Protein AF-A0A938HPK0-F1 (afdb_monomer_lite)

Foldseek 3Di:
DVVVVVVQPDFDKWKKKKALLVLLLLQQQAQVRSVVSSVVRNVDRIDMDIDGDHPPVVSVVVVVVVQVVCVVVVHHDDDDPSNVSVVVSVVDDPVPRDSCRNAVDKDKAKFKDAPVCQVVLVVLLCCLLVVPAPWDKMKMWIQDPPPNIIIIMIMTGHHPPPDDDCPVSSLSSLVSNVVSPTGDPQDFDPSLVVVLVPDDPVVLVVVLVVCCVVPVPCPPPNRRHPSRVPPDDDD

Sequence (235 aa):
EFTRLAARREHCFQCAAAEGLFWGSLTGGDAAGCSRNAALFGRWPWSVAVSLEHDARLVEFWEEAVKAEAAECGGSIVDGAPLELAAEALERPWYRWKYDALAGDAHVVNYHCYPREAGALFDAVEEELAGRGNASLGRVVVPLSFGGTFFCETVAFVEPAGFKSLTAPALAAYRAAFELGALIDKPTGAVAKMMFESADPGYRRMLAMLKKQFDPHGILNPGALPVDPVMEEPP

Structure (mmCIF, N/CA/C/O backbone):
data_AF-A0A938HPK0-F1
#
_entry.id   AF-A0A938HPK0-F1
#
loop_
_atom_site.group_PDB
_atom_site.id
_atom_site.type_symbol
_atom_site.label_atom_id
_atom_site.label_alt_id
_atom_site.label_comp_id
_atom_site.label_asym_id
_atom_site.label_entity_id
_atom_site.label_seq_id
_atom_site.pdbx_PDB_ins_code
_atom_site.Cartn_x
_atom_site.Cartn_y
_atom_site.Cartn_z
_atom_site.occupancy
_atom_site.B_iso_or_equiv
_atom_site.auth_seq_id
_atom_site.auth_comp_id
_atom_site.auth_asym_id
_atom_site.auth_atom_id
_atom_site.pdbx_PDB_model_num
ATOM 1 N N . GLU A 1 1 ? 29.034 -11.973 14.568 1.00 39.41 1 GLU A N 1
ATOM 2 C CA . GLU A 1 1 ? 28.864 -13.285 13.897 1.00 39.41 1 GLU A CA 1
ATOM 3 C C . GLU A 1 1 ? 27.459 -13.872 14.027 1.00 39.41 1 GLU A C 1
ATOM 5 O O . GLU A 1 1 ? 26.915 -14.262 13.006 1.00 39.41 1 GLU A O 1
ATOM 10 N N . PHE A 1 2 ? 26.826 -13.866 15.208 1.00 31.05 2 PHE A N 1
ATOM 11 C CA . PHE A 1 2 ? 25.486 -14.448 15.421 1.00 31.05 2 PHE A CA 1
ATOM 12 C C . PHE A 1 2 ? 24.365 -13.820 14.555 1.00 31.05 2 PHE A C 1
ATOM 14 O O . PHE A 1 2 ? 23.578 -14.530 13.937 1.00 31.05 2 PHE A O 1
ATOM 21 N N . THR A 1 3 ? 24.356 -12.495 14.384 1.00 36.88 3 THR A N 1
ATOM 22 C CA . THR A 1 3 ? 23.393 -11.764 13.530 1.00 36.88 3 THR A CA 1
ATOM 23 C C . THR A 1 3 ? 23.605 -11.971 12.028 1.00 36.88 3 THR A C 1
ATOM 25 O O . THR A 1 3 ? 22.689 -11.760 11.243 1.00 36.88 3 THR A O 1
ATOM 28 N N . ARG A 1 4 ? 24.795 -12.422 11.606 1.00 32.78 4 ARG A N 1
ATOM 29 C CA . ARG A 1 4 ? 25.107 -12.674 10.187 1.00 32.78 4 ARG A CA 1
ATOM 30 C C . ARG A 1 4 ? 24.624 -14.055 9.717 1.00 32.78 4 ARG A C 1
ATOM 32 O O . ARG A 1 4 ? 24.525 -14.278 8.516 1.00 32.78 4 ARG A O 1
ATOM 39 N N . LEU A 1 5 ? 24.329 -14.965 10.654 1.00 33.03 5 LEU A N 1
ATOM 40 C CA . LEU A 1 5 ? 23.850 -16.326 10.385 1.00 33.03 5 LEU A CA 1
ATOM 41 C C . LEU A 1 5 ? 22.320 -16.453 10.440 1.00 33.03 5 LEU A C 1
ATOM 43 O O . LEU A 1 5 ? 21.774 -17.277 9.714 1.00 33.03 5 LEU A O 1
ATOM 47 N N . ALA A 1 6 ? 21.630 -15.635 11.242 1.00 35.22 6 ALA A N 1
ATOM 48 C CA . ALA A 1 6 ? 20.168 -15.679 11.343 1.00 35.22 6 ALA A CA 1
ATOM 49 C C . ALA A 1 6 ? 19.459 -15.081 10.109 1.00 35.22 6 ALA A C 1
ATOM 51 O O . ALA A 1 6 ? 18.466 -15.629 9.657 1.00 35.22 6 ALA A O 1
ATOM 52 N N . ALA A 1 7 ? 20.017 -14.030 9.497 1.00 40.50 7 ALA A N 1
ATOM 53 C CA . ALA A 1 7 ? 19.373 -13.325 8.380 1.00 40.50 7 ALA A CA 1
ATOM 54 C C . ALA A 1 7 ? 19.537 -13.996 6.997 1.00 40.50 7 ALA A C 1
ATOM 56 O O . ALA A 1 7 ? 18.905 -13.581 6.039 1.00 40.50 7 ALA A O 1
ATOM 57 N N . ARG A 1 8 ? 20.397 -15.019 6.853 1.00 40.03 8 ARG A N 1
ATOM 58 C CA . ARG A 1 8 ? 20.724 -15.650 5.550 1.00 40.03 8 ARG A CA 1
ATOM 59 C C . ARG A 1 8 ? 19.912 -16.909 5.219 1.00 40.03 8 ARG A C 1
ATOM 61 O O . ARG A 1 8 ? 20.245 -17.607 4.266 1.00 40.03 8 ARG A O 1
ATOM 68 N N . ARG A 1 9 ? 18.903 -17.247 6.025 1.00 42.53 9 ARG A N 1
ATOM 69 C CA . ARG A 1 9 ? 18.021 -18.411 5.799 1.00 42.53 9 ARG A CA 1
ATOM 70 C C . ARG A 1 9 ? 16.544 -18.048 5.687 1.00 42.53 9 ARG A C 1
ATOM 72 O O . ARG A 1 9 ? 15.726 -18.937 5.479 1.00 42.53 9 ARG A O 1
ATOM 79 N N . GLU A 1 10 ? 16.212 -16.774 5.828 1.00 47.28 10 GLU A N 1
ATOM 80 C CA . GLU A 1 10 ? 14.863 -16.280 5.600 1.00 47.28 10 GLU A CA 1
ATOM 81 C C . GLU A 1 10 ? 14.822 -15.760 4.166 1.00 47.28 10 GLU A C 1
ATOM 83 O O . GLU A 1 10 ? 15.626 -14.919 3.772 1.00 47.28 10 GLU A O 1
ATOM 88 N N . HIS A 1 11 ? 13.952 -16.351 3.353 1.00 53.28 11 HIS A N 1
ATOM 89 C CA . HIS A 1 11 ? 13.708 -15.915 1.987 1.00 53.28 11 HIS A CA 1
ATOM 90 C C . HIS A 1 11 ? 13.181 -14.474 2.017 1.00 53.28 11 HIS A C 1
ATOM 92 O O . HIS A 1 11 ? 12.011 -14.257 2.322 1.00 53.28 11 HIS A O 1
ATOM 98 N N . CYS A 1 12 ? 14.028 -13.494 1.710 1.00 56.41 12 CYS A N 1
ATOM 99 C CA . CYS A 1 12 ? 13.597 -12.119 1.490 1.00 56.41 12 CYS A CA 1
ATOM 100 C C . CYS A 1 12 ? 13.408 -11.916 -0.012 1.00 56.41 12 CYS A C 1
ATOM 102 O O . CYS A 1 12 ? 14.340 -11.559 -0.725 1.00 56.41 12 CYS A O 1
ATOM 104 N N . PHE A 1 13 ? 12.198 -12.175 -0.503 1.00 67.06 13 PHE A N 1
ATOM 105 C CA . PHE A 1 13 ? 11.730 -11.485 -1.696 1.00 67.06 13 PHE A CA 1
ATOM 106 C C . PHE A 1 13 ? 10.921 -10.280 -1.230 1.00 67.06 13 PHE A C 1
ATOM 108 O O . PHE A 1 13 ? 10.044 -10.401 -0.374 1.00 67.06 13 PHE A O 1
ATOM 115 N N . GLN A 1 14 ? 11.238 -9.111 -1.770 1.00 77.44 14 GLN A N 1
ATOM 116 C CA . GLN A 1 14 ? 10.374 -7.945 -1.642 1.00 77.44 14 GLN A CA 1
ATOM 117 C C . GLN A 1 14 ? 9.694 -7.758 -2.982 1.00 77.44 14 GLN A C 1
ATOM 119 O O . GLN A 1 14 ? 10.357 -7.749 -4.016 1.00 77.44 14 GLN A O 1
ATOM 124 N N . CYS A 1 15 ? 8.375 -7.653 -2.968 1.0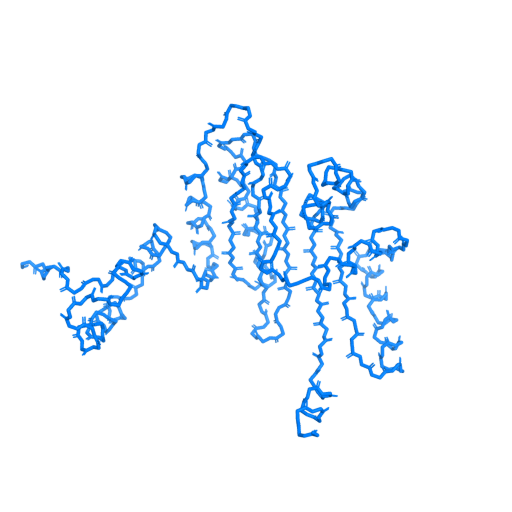0 86.56 15 CYS A N 1
ATOM 125 C CA . CYS A 1 15 ? 7.595 -7.435 -4.169 1.00 86.56 15 CYS A CA 1
ATOM 126 C C . CYS A 1 15 ? 6.639 -6.277 -3.919 1.00 86.56 15 CYS A C 1
ATOM 128 O O . CYS A 1 15 ? 6.037 -6.189 -2.849 1.00 86.56 15 CYS A O 1
ATOM 130 N N . ALA A 1 16 ? 6.511 -5.394 -4.898 1.00 91.19 16 ALA A N 1
ATOM 131 C CA . ALA A 1 16 ? 5.479 -4.374 -4.922 1.00 91.19 16 ALA A CA 1
ATOM 132 C C . ALA A 1 16 ? 4.966 -4.247 -6.352 1.00 91.19 16 ALA A C 1
ATOM 134 O O . ALA A 1 16 ? 5.756 -4.097 -7.285 1.00 91.19 16 ALA A O 1
ATOM 135 N N . ALA A 1 17 ? 3.650 -4.291 -6.523 1.00 93.94 17 ALA A N 1
ATOM 136 C CA . ALA A 1 17 ? 3.008 -3.914 -7.769 1.00 93.94 17 ALA A CA 1
ATOM 137 C C . ALA A 1 17 ? 2.367 -2.545 -7.575 1.00 93.94 17 ALA A C 1
ATOM 139 O O . ALA A 1 17 ? 1.642 -2.342 -6.605 1.00 93.94 17 ALA A O 1
ATOM 140 N N . ALA A 1 18 ? 2.641 -1.600 -8.466 1.00 95.38 18 ALA A N 1
ATOM 141 C CA . ALA A 1 18 ? 2.081 -0.259 -8.365 1.00 95.38 18 ALA A CA 1
ATOM 142 C C . ALA A 1 18 ? 1.787 0.347 -9.735 1.00 95.38 18 ALA A C 1
ATOM 144 O O . ALA A 1 18 ? 2.342 -0.067 -10.759 1.00 95.38 18 ALA A O 1
ATOM 145 N N . GLU A 1 19 ? 0.925 1.353 -9.727 1.00 95.50 19 GLU A N 1
ATOM 146 C CA . GLU A 1 19 ? 0.594 2.150 -10.902 1.00 95.50 19 GLU A CA 1
ATOM 147 C C . GLU A 1 19 ? 1.643 3.232 -11.166 1.00 95.50 19 GLU A C 1
ATOM 149 O O . GLU A 1 19 ? 2.412 3.632 -10.284 1.00 95.50 19 GLU A O 1
ATOM 154 N N . GLY A 1 20 ? 1.639 3.765 -12.390 1.00 94.38 20 GLY A N 1
ATOM 155 C CA . GLY A 1 20 ? 2.626 4.749 -12.823 1.00 94.38 20 GLY A CA 1
ATOM 156 C C . GLY A 1 20 ? 2.714 5.977 -11.919 1.00 94.38 20 GLY A C 1
ATOM 157 O O . GLY A 1 20 ? 3.817 6.400 -11.578 1.00 94.38 20 GLY A O 1
ATOM 158 N N . LEU A 1 21 ? 1.580 6.519 -11.464 1.00 91.88 21 LEU A N 1
ATOM 159 C CA . LEU A 1 21 ? 1.582 7.702 -10.600 1.00 91.88 21 LEU A CA 1
ATOM 160 C C . LEU A 1 21 ? 2.224 7.430 -9.234 1.00 91.88 21 LEU A C 1
ATOM 162 O O . LEU A 1 21 ? 2.991 8.258 -8.739 1.00 91.88 21 LEU A O 1
ATOM 166 N N . PHE A 1 22 ? 1.977 6.248 -8.666 1.00 93.12 22 PHE A N 1
ATOM 167 C CA . PHE A 1 22 ? 2.605 5.832 -7.418 1.00 93.12 22 PHE A CA 1
ATOM 168 C C . PHE A 1 22 ? 4.124 5.699 -7.598 1.00 93.12 22 PHE A C 1
ATOM 170 O O . PHE A 1 22 ? 4.883 6.340 -6.869 1.00 93.12 22 PHE A O 1
ATOM 177 N N . TRP A 1 23 ? 4.583 4.988 -8.636 1.00 93.19 23 TRP A N 1
ATOM 178 C CA . TRP A 1 23 ? 6.014 4.889 -8.951 1.00 93.19 23 TRP A CA 1
ATOM 179 C C . TRP A 1 23 ? 6.666 6.250 -9.211 1.00 93.19 23 TRP A C 1
ATOM 181 O O . TRP A 1 23 ? 7.783 6.508 -8.756 1.00 93.19 23 TRP A O 1
ATOM 191 N N . GLY A 1 24 ? 5.968 7.152 -9.904 1.00 92.00 24 GLY A N 1
ATOM 192 C CA . GLY A 1 24 ? 6.421 8.521 -10.127 1.00 92.00 24 GLY A CA 1
ATOM 193 C C . GLY A 1 24 ? 6.637 9.278 -8.818 1.00 92.00 24 GLY A C 1
ATOM 194 O O . GLY A 1 24 ? 7.677 9.916 -8.643 1.00 92.00 24 GLY A O 1
ATOM 195 N N . SER A 1 25 ? 5.710 9.153 -7.866 1.00 89.19 25 SER A N 1
ATOM 196 C CA . SER A 1 25 ? 5.839 9.778 -6.543 1.00 89.19 25 SER A CA 1
ATOM 197 C C . SER A 1 25 ? 7.050 9.264 -5.752 1.00 89.19 25 SER A C 1
ATOM 199 O O . SER A 1 25 ? 7.734 10.047 -5.096 1.00 89.19 25 SER A O 1
ATOM 201 N N . LEU A 1 26 ? 7.384 7.976 -5.886 1.00 89.12 26 LEU A N 1
ATOM 202 C CA . LEU A 1 26 ? 8.522 7.366 -5.193 1.00 89.12 26 LEU A CA 1
ATOM 203 C C . LEU A 1 26 ? 9.880 7.718 -5.809 1.00 89.12 26 LEU A C 1
ATOM 205 O O . LEU A 1 26 ? 10.877 7.872 -5.102 1.00 89.12 26 LEU A O 1
ATOM 209 N N . THR A 1 27 ? 9.927 7.830 -7.134 1.00 91.00 27 THR A N 1
ATOM 210 C CA . THR A 1 27 ? 11.185 7.916 -7.896 1.00 91.00 27 THR A CA 1
ATOM 211 C C . THR A 1 27 ? 11.528 9.341 -8.338 1.00 91.00 27 THR A C 1
ATOM 213 O O . THR A 1 27 ? 12.656 9.604 -8.750 1.00 91.00 27 THR A O 1
ATOM 216 N N . GLY A 1 28 ? 10.567 10.267 -8.291 1.00 88.75 28 GLY A N 1
ATOM 217 C CA . GLY A 1 28 ? 10.670 11.577 -8.931 1.00 88.75 28 GLY A CA 1
ATOM 218 C C . GLY A 1 28 ? 11.471 12.639 -8.179 1.00 88.75 28 GLY A C 1
ATOM 219 O O . GLY A 1 28 ? 12.075 13.496 -8.820 1.00 88.75 28 GLY A O 1
ATOM 220 N N . GLY A 1 29 ? 11.498 12.591 -6.844 1.00 84.75 29 GLY A N 1
ATOM 221 C CA . GLY A 1 29 ? 12.221 13.536 -5.975 1.00 84.75 29 GLY A CA 1
ATOM 222 C C . GLY A 1 29 ? 11.630 14.955 -5.889 1.00 84.75 29 GLY A C 1
ATOM 223 O O . GLY A 1 29 ? 11.613 15.532 -4.805 1.00 84.75 29 GLY A O 1
ATOM 224 N N . ASP A 1 30 ? 11.129 15.500 -6.999 1.00 85.56 30 ASP A N 1
ATOM 225 C CA . ASP A 1 30 ? 10.399 16.770 -7.108 1.00 85.56 30 ASP A CA 1
ATOM 226 C C . ASP A 1 30 ? 9.187 16.634 -8.051 1.00 85.56 30 ASP A C 1
ATOM 228 O O . ASP A 1 30 ? 9.039 15.620 -8.732 1.00 85.56 30 ASP A O 1
ATOM 232 N N . ALA A 1 31 ? 8.327 17.654 -8.137 1.00 84.00 31 ALA A N 1
ATOM 233 C CA . ALA A 1 31 ? 7.093 17.606 -8.934 1.00 84.00 31 ALA A CA 1
ATOM 234 C C . ALA A 1 31 ? 7.321 17.283 -10.423 1.00 84.00 31 ALA A C 1
ATOM 236 O O . ALA A 1 31 ? 6.553 16.534 -11.042 1.00 84.00 31 ALA A O 1
ATOM 237 N N . ALA A 1 32 ? 8.391 17.826 -11.012 1.00 88.62 32 ALA A N 1
ATOM 238 C CA . ALA A 1 32 ? 8.712 17.622 -12.419 1.00 88.62 32 ALA A CA 1
ATOM 239 C C . ALA A 1 32 ? 9.250 16.205 -12.667 1.00 88.62 32 ALA A C 1
ATOM 241 O O . ALA A 1 32 ? 8.862 15.548 -13.637 1.00 88.62 32 ALA A O 1
ATOM 242 N N . GLY A 1 33 ? 10.120 15.714 -11.784 1.00 90.88 33 GLY A N 1
ATOM 243 C CA . GLY A 1 33 ? 10.615 14.346 -11.801 1.00 90.88 33 GLY A CA 1
ATOM 244 C C . GLY A 1 33 ? 9.512 13.332 -11.548 1.00 90.88 33 GLY A C 1
ATOM 245 O O . GLY A 1 33 ? 9.436 12.331 -12.256 1.00 90.88 33 GLY A O 1
ATOM 246 N N . CYS A 1 34 ? 8.606 13.633 -10.626 1.00 89.44 34 CYS A N 1
ATOM 247 C CA . CYS A 1 34 ? 7.438 12.825 -10.327 1.00 89.44 34 CYS A CA 1
ATOM 248 C C . CYS A 1 34 ? 6.536 12.661 -11.549 1.00 89.44 34 CYS A C 1
ATOM 250 O O . CYS A 1 34 ? 6.221 11.536 -11.925 1.00 89.44 34 CYS A O 1
ATOM 252 N N . SER A 1 35 ? 6.201 13.762 -12.227 1.00 89.81 35 SER A N 1
ATOM 253 C CA . SER A 1 35 ? 5.382 13.742 -13.447 1.00 89.81 35 SER A CA 1
ATOM 254 C C . SER A 1 35 ? 6.068 12.991 -14.593 1.00 89.81 35 SER A C 1
ATOM 256 O O . SER A 1 35 ? 5.451 12.171 -15.276 1.00 89.81 35 SER A O 1
ATOM 258 N N . ARG A 1 36 ? 7.371 13.231 -14.795 1.00 94.50 36 ARG A N 1
ATOM 259 C CA . ARG A 1 36 ? 8.169 12.552 -15.826 1.00 94.50 36 ARG A CA 1
ATOM 260 C C . ARG A 1 36 ? 8.229 11.045 -15.586 1.00 94.50 36 ARG A C 1
ATOM 262 O O . ARG A 1 36 ? 8.025 10.272 -16.519 1.00 94.50 36 ARG A O 1
ATOM 269 N N . ASN A 1 37 ? 8.505 10.632 -14.353 1.00 94.31 37 ASN A N 1
ATOM 270 C CA . ASN A 1 37 ? 8.610 9.221 -14.012 1.00 94.31 37 ASN A CA 1
ATOM 271 C C . ASN A 1 37 ? 7.223 8.561 -14.009 1.00 94.31 37 ASN A C 1
ATOM 273 O O . ASN A 1 37 ? 7.093 7.449 -14.506 1.00 94.31 37 ASN A O 1
ATOM 277 N N . ALA A 1 38 ? 6.168 9.262 -13.583 1.00 93.12 38 ALA A N 1
ATOM 278 C CA . ALA A 1 38 ? 4.797 8.771 -13.700 1.00 93.12 38 ALA A CA 1
ATOM 279 C C . ALA A 1 38 ? 4.416 8.465 -15.154 1.00 93.12 38 ALA A C 1
ATOM 281 O O . ALA A 1 38 ? 3.839 7.417 -15.424 1.00 93.12 38 ALA A O 1
ATOM 282 N N . ALA A 1 39 ? 4.803 9.320 -16.106 1.00 94.44 39 ALA A N 1
ATOM 283 C CA . ALA A 1 39 ? 4.605 9.062 -17.533 1.00 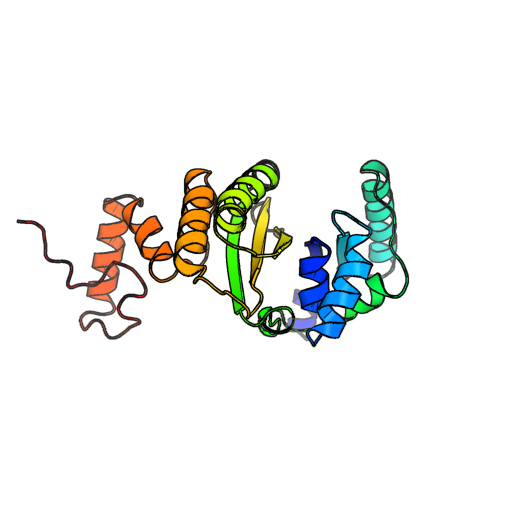94.44 39 ALA A CA 1
ATOM 284 C C . ALA A 1 39 ? 5.469 7.901 -18.064 1.00 94.44 39 ALA A C 1
ATOM 286 O O . ALA A 1 39 ? 5.061 7.191 -18.984 1.00 94.44 39 ALA A O 1
ATOM 287 N N . LEU A 1 40 ? 6.664 7.698 -17.499 1.00 95.50 40 LEU A N 1
ATOM 288 C CA . LEU A 1 40 ? 7.537 6.578 -17.848 1.00 95.50 40 LEU A CA 1
ATOM 289 C C . LEU A 1 40 ? 6.927 5.237 -17.415 1.00 95.50 40 LEU A C 1
ATOM 291 O O . LEU A 1 40 ? 6.826 4.332 -18.241 1.00 95.50 40 LEU A O 1
ATOM 295 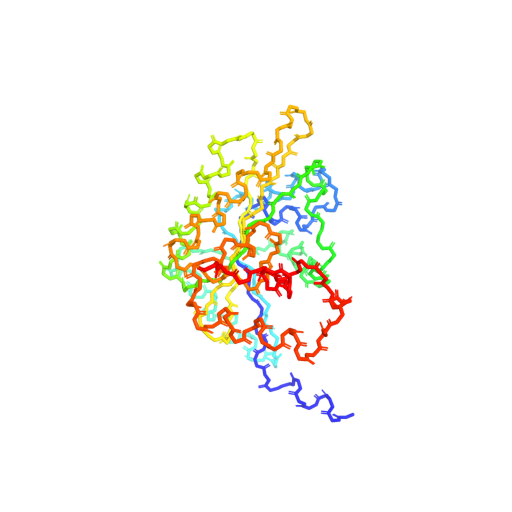N N . PHE A 1 41 ? 6.499 5.126 -16.155 1.00 94.81 41 PHE A N 1
ATOM 296 C CA . PHE A 1 41 ? 5.860 3.921 -15.617 1.00 94.81 41 PHE A CA 1
ATOM 297 C C . PHE A 1 41 ? 4.414 3.747 -16.111 1.00 94.81 41 PHE A C 1
ATOM 299 O O . PHE A 1 41 ? 3.957 2.625 -16.281 1.00 94.81 41 PHE A O 1
ATOM 306 N N . GLY A 1 42 ? 3.711 4.836 -16.436 1.00 92.50 42 GLY A N 1
ATOM 307 C CA . GLY A 1 42 ? 2.334 4.824 -16.947 1.00 92.50 42 GLY A CA 1
ATOM 308 C C . GLY A 1 42 ? 2.163 4.227 -18.348 1.00 92.50 42 GLY A C 1
ATOM 309 O O . GLY A 1 42 ? 1.050 4.177 -18.864 1.00 92.50 42 GLY A O 1
ATOM 310 N N . ARG A 1 43 ? 3.248 3.755 -18.977 1.00 93.19 43 ARG A N 1
ATOM 311 C CA . ARG A 1 43 ? 3.188 2.907 -20.181 1.00 93.19 43 ARG A CA 1
ATOM 312 C C . ARG A 1 43 ? 2.583 1.535 -19.891 1.00 93.19 43 ARG A C 1
ATOM 314 O O . ARG A 1 43 ? 2.104 0.883 -20.816 1.00 93.19 43 ARG A O 1
ATOM 321 N N . TRP A 1 44 ? 2.611 1.118 -18.628 1.00 92.62 44 TRP A N 1
ATOM 322 C CA . TRP A 1 44 ? 1.998 -0.106 -18.140 1.00 92.62 44 TRP A CA 1
ATOM 323 C C . TRP A 1 44 ? 0.891 0.251 -17.143 1.00 92.62 44 TRP A C 1
ATOM 325 O O . TRP A 1 44 ? 1.094 1.148 -16.323 1.00 92.62 44 TRP A O 1
ATOM 335 N N . PRO A 1 45 ? -0.264 -0.441 -17.171 1.00 91.31 45 PRO A N 1
ATOM 336 C CA . PRO A 1 45 ? -1.306 -0.235 -16.165 1.00 91.31 45 PRO A CA 1
ATOM 337 C C . PRO A 1 45 ? -0.775 -0.484 -14.750 1.00 91.31 45 PRO A C 1
ATOM 339 O O . PRO A 1 45 ? -1.031 0.293 -13.839 1.00 91.31 45 PRO A O 1
ATOM 342 N N . TRP A 1 46 ? 0.020 -1.545 -14.605 1.00 95.12 46 TRP A N 1
ATOM 343 C CA . TRP A 1 46 ? 0.700 -1.926 -13.376 1.00 95.12 46 TRP A CA 1
ATOM 344 C C . TRP A 1 46 ? 2.123 -2.368 -13.702 1.00 95.12 46 TRP A C 1
ATOM 346 O O . TRP A 1 46 ? 2.360 -3.053 -14.700 1.00 95.12 46 TRP A O 1
ATOM 356 N N . SER A 1 47 ? 3.070 -2.001 -12.846 1.00 95.25 47 SER A N 1
ATOM 357 C CA . SER A 1 47 ? 4.442 -2.509 -12.881 1.00 95.25 47 SER A CA 1
ATOM 358 C C . SER A 1 47 ? 4.777 -3.184 -11.561 1.00 95.25 47 SER A C 1
ATOM 360 O O . SER A 1 47 ? 4.476 -2.639 -10.498 1.00 95.25 47 SER A O 1
ATOM 362 N N . VAL A 1 48 ? 5.407 -4.356 -11.647 1.00 93.94 48 VAL A N 1
ATOM 363 C CA . VAL A 1 48 ? 5.836 -5.154 -10.497 1.00 93.94 48 VAL A CA 1
ATOM 364 C C . VAL A 1 48 ? 7.348 -5.052 -10.363 1.00 93.94 48 VAL A C 1
ATOM 366 O O . VAL A 1 48 ? 8.075 -5.395 -11.292 1.00 93.94 48 VAL A O 1
ATOM 369 N N . ALA A 1 49 ? 7.813 -4.590 -9.209 1.00 92.12 49 ALA A N 1
ATOM 370 C CA . ALA A 1 49 ? 9.215 -4.649 -8.831 1.00 92.12 49 ALA A CA 1
ATOM 371 C C . ALA A 1 49 ? 9.416 -5.833 -7.884 1.00 92.12 49 ALA A C 1
ATOM 373 O O . ALA A 1 49 ? 8.711 -5.940 -6.880 1.00 92.12 49 ALA A O 1
ATOM 374 N N . VAL A 1 50 ? 10.372 -6.708 -8.203 1.00 89.38 50 VAL A N 1
ATOM 375 C CA . VAL A 1 50 ? 10.733 -7.870 -7.383 1.00 89.38 50 VAL A CA 1
ATOM 376 C C . VAL A 1 50 ? 12.223 -7.801 -7.062 1.00 89.38 50 VAL A C 1
ATOM 378 O O . VAL A 1 50 ? 13.051 -7.812 -7.968 1.00 89.38 50 VAL A O 1
ATOM 381 N N . SER A 1 51 ? 12.561 -7.742 -5.775 1.00 86.94 51 SER A N 1
ATOM 382 C CA . SER A 1 51 ? 13.925 -7.952 -5.281 1.00 86.94 51 SER A CA 1
ATOM 383 C C . SER A 1 51 ? 14.103 -9.425 -4.925 1.00 86.94 51 SER A C 1
ATOM 385 O O . SER A 1 51 ? 13.297 -9.977 -4.172 1.00 86.94 51 SER A O 1
ATOM 387 N N . LEU A 1 52 ? 15.150 -10.055 -5.460 1.00 86.88 52 LEU A N 1
ATOM 388 C CA . LEU A 1 52 ? 15.518 -11.443 -5.185 1.00 86.88 52 LEU A CA 1
ATOM 389 C C . LEU A 1 52 ? 16.860 -11.473 -4.450 1.00 86.88 52 LEU A C 1
ATOM 391 O O . LEU A 1 52 ? 17.914 -11.252 -5.044 1.00 86.88 52 LEU A O 1
ATOM 395 N N . GLU A 1 53 ? 16.831 -11.773 -3.152 1.00 83.88 53 GLU A N 1
ATOM 396 C CA . GLU A 1 53 ? 18.028 -11.765 -2.309 1.00 83.88 53 GLU A CA 1
ATOM 397 C C . GLU A 1 53 ? 18.386 -13.184 -1.858 1.00 83.88 53 GLU A C 1
ATOM 399 O O . GLU A 1 53 ? 17.805 -13.732 -0.918 1.00 83.88 53 GLU A O 1
ATOM 404 N N . HIS A 1 54 ? 19.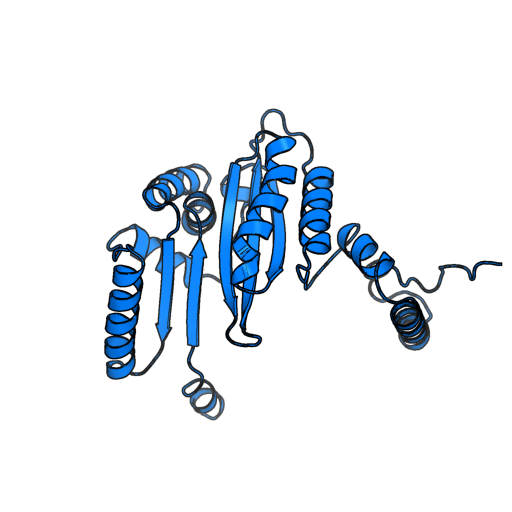355 -13.809 -2.533 1.00 85.06 54 HIS A N 1
ATOM 405 C CA . HIS A 1 54 ? 19.860 -15.125 -2.142 1.00 85.06 54 HIS A CA 1
ATOM 406 C C . HIS A 1 54 ? 21.255 -15.429 -2.728 1.00 85.06 54 HIS A C 1
ATOM 408 O O . HIS A 1 54 ? 21.908 -14.578 -3.327 1.00 85.06 54 HIS A O 1
ATOM 414 N N . ASP A 1 55 ? 21.731 -16.663 -2.536 1.00 87.75 55 ASP A N 1
ATOM 415 C CA . ASP A 1 55 ? 22.799 -17.266 -3.348 1.00 87.75 55 ASP A CA 1
ATOM 416 C C . ASP A 1 55 ? 22.521 -17.114 -4.852 1.00 87.75 55 ASP A C 1
ATOM 418 O O . ASP A 1 55 ? 21.389 -17.318 -5.292 1.00 87.75 55 ASP A O 1
ATOM 422 N N . ALA A 1 56 ? 23.566 -16.815 -5.631 1.00 88.25 56 ALA A N 1
ATOM 423 C CA . ALA A 1 56 ? 23.461 -16.481 -7.052 1.00 88.25 56 ALA A CA 1
ATOM 424 C C . ALA A 1 56 ? 22.697 -17.531 -7.873 1.00 88.25 56 ALA A C 1
ATOM 426 O O . ALA A 1 56 ? 21.862 -17.166 -8.691 1.00 88.25 56 ALA A O 1
ATOM 427 N N . ARG A 1 57 ? 22.895 -18.830 -7.605 1.00 89.31 57 ARG A N 1
ATOM 428 C CA . ARG A 1 57 ? 22.200 -19.892 -8.357 1.00 89.31 57 ARG A CA 1
ATOM 429 C C . ARG A 1 57 ? 20.702 -19.919 -8.076 1.00 89.31 57 ARG A C 1
ATOM 431 O O . ARG A 1 57 ? 19.916 -20.294 -8.938 1.00 89.31 57 ARG A O 1
ATOM 438 N N . LEU A 1 58 ? 20.312 -19.575 -6.850 1.00 87.06 58 LEU A N 1
ATOM 439 C CA . LEU A 1 58 ? 18.906 -19.492 -6.474 1.00 87.06 58 LEU A CA 1
ATOM 440 C C . LEU A 1 58 ? 18.272 -18.218 -7.019 1.00 87.06 58 LEU A C 1
ATOM 442 O O . LEU A 1 58 ? 17.133 -18.279 -7.462 1.00 87.06 58 LEU A O 1
ATOM 446 N N . VAL A 1 59 ? 19.003 -17.102 -7.039 1.00 88.62 59 VAL A N 1
ATOM 447 C CA . VAL A 1 59 ? 18.544 -15.873 -7.701 1.00 88.62 59 VAL A CA 1
ATOM 448 C C . VAL A 1 59 ? 18.285 -16.134 -9.184 1.00 88.62 59 VAL A C 1
ATOM 450 O O . VAL A 1 59 ? 17.177 -15.875 -9.633 1.00 88.62 59 VAL A O 1
ATOM 453 N N . GLU A 1 60 ? 19.237 -16.734 -9.905 1.00 90.56 60 GLU A N 1
ATOM 454 C CA . GLU A 1 60 ? 19.072 -17.107 -11.321 1.00 90.56 60 GLU A CA 1
ATOM 455 C C . GLU A 1 60 ? 17.845 -18.008 -11.536 1.00 90.56 60 GLU A C 1
ATOM 457 O O . GLU A 1 60 ? 17.034 -17.768 -12.425 1.00 90.56 60 GLU A O 1
ATOM 462 N N . PHE A 1 61 ? 17.669 -19.029 -10.690 1.00 91.69 61 PHE A N 1
ATOM 463 C CA . PHE A 1 61 ? 16.509 -19.919 -10.764 1.00 91.69 61 PHE A CA 1
ATOM 464 C C . PHE A 1 61 ? 15.179 -19.175 -10.557 1.00 91.69 61 PHE A C 1
ATOM 466 O O . PHE A 1 61 ? 14.231 -19.383 -11.315 1.00 91.69 61 PHE A O 1
ATOM 473 N N . TRP A 1 62 ? 15.096 -18.315 -9.538 1.00 90.25 62 TRP A N 1
ATOM 474 C CA . TRP A 1 62 ? 13.880 -17.555 -9.242 1.00 90.25 62 TRP A CA 1
ATOM 475 C C . TRP A 1 62 ? 13.591 -16.487 -10.288 1.00 90.25 62 TRP A C 1
ATOM 477 O O . TRP A 1 62 ? 12.429 -16.259 -10.604 1.00 90.25 62 TRP A O 1
ATOM 487 N N . GLU A 1 63 ? 14.620 -15.863 -10.848 1.00 91.00 63 GLU A N 1
ATOM 488 C CA . GLU A 1 63 ? 14.473 -14.889 -11.922 1.00 91.00 63 GLU A CA 1
ATOM 489 C C . GLU A 1 63 ? 13.804 -15.525 -13.149 1.00 91.00 63 GLU A C 1
ATOM 491 O O . GLU A 1 63 ? 12.847 -14.969 -13.686 1.00 91.00 63 GLU A O 1
ATOM 496 N N . GLU A 1 64 ? 14.238 -16.723 -13.548 1.00 93.12 64 GLU A N 1
ATOM 497 C CA . GLU A 1 64 ? 13.618 -17.457 -14.656 1.00 93.12 64 GLU A CA 1
ATOM 498 C C . GLU A 1 64 ? 12.176 -17.885 -14.345 1.00 93.12 64 GLU A C 1
ATOM 500 O O . GLU A 1 64 ? 11.306 -17.789 -15.213 1.00 93.12 64 GLU A O 1
ATOM 505 N N . ALA A 1 65 ? 11.888 -18.289 -13.103 1.00 91.50 65 ALA A N 1
ATOM 506 C CA . ALA A 1 65 ? 10.525 -18.605 -12.677 1.00 91.50 65 ALA A CA 1
ATOM 507 C C . ALA A 1 65 ? 9.605 -17.371 -12.725 1.00 91.50 65 ALA A C 1
ATOM 509 O O . ALA A 1 65 ? 8.523 -17.431 -13.306 1.00 91.50 65 ALA A O 1
ATOM 510 N N . VAL A 1 66 ? 10.058 -16.230 -12.194 1.00 90.81 66 VAL A N 1
ATOM 511 C CA . VAL A 1 66 ? 9.305 -14.964 -12.214 1.00 90.81 66 VAL A CA 1
ATOM 512 C C . VAL A 1 66 ? 9.076 -14.484 -13.648 1.00 90.81 66 VAL A C 1
ATOM 514 O O . VAL A 1 66 ? 7.977 -14.040 -13.973 1.00 90.81 66 VAL A O 1
ATOM 517 N N . LYS A 1 67 ? 10.074 -14.606 -14.534 1.00 92.00 67 LYS A N 1
ATOM 518 C CA . LYS A 1 67 ? 9.926 -14.298 -15.967 1.00 92.00 67 LYS A CA 1
ATOM 519 C C . LYS A 1 67 ? 8.853 -15.158 -16.628 1.00 92.00 67 LYS A C 1
ATOM 521 O O . LYS A 1 67 ? 8.040 -14.631 -17.388 1.00 92.00 67 LYS A O 1
ATOM 526 N N . ALA A 1 68 ? 8.856 -16.461 -16.350 1.00 93.38 68 ALA A N 1
ATOM 527 C CA . ALA A 1 68 ? 7.878 -17.390 -16.902 1.00 93.38 68 ALA A CA 1
ATOM 528 C C . ALA A 1 68 ? 6.455 -17.062 -16.418 1.00 93.38 68 ALA A C 1
ATOM 530 O O . ALA A 1 68 ? 5.561 -16.896 -17.245 1.00 93.38 68 ALA A O 1
ATOM 531 N N . GLU A 1 69 ? 6.261 -16.868 -15.111 1.00 92.25 69 GLU A N 1
ATOM 532 C CA . GLU A 1 69 ? 4.957 -16.500 -14.538 1.00 92.25 69 GLU A CA 1
ATOM 533 C C . GLU A 1 69 ? 4.459 -15.139 -15.047 1.00 92.25 69 GLU A C 1
ATOM 535 O O . GLU A 1 69 ? 3.283 -14.984 -15.387 1.00 92.25 69 GLU A O 1
ATOM 540 N N . ALA A 1 70 ? 5.354 -14.150 -15.164 1.00 92.06 70 ALA A N 1
ATOM 541 C CA . ALA A 1 70 ? 5.015 -12.853 -15.735 1.00 92.06 70 ALA A CA 1
ATOM 542 C C . ALA A 1 70 ? 4.525 -12.999 -17.182 1.00 92.06 70 ALA A C 1
ATOM 544 O O . ALA A 1 70 ? 3.509 -12.402 -17.539 1.00 92.06 70 ALA A O 1
ATOM 545 N N . ALA A 1 71 ? 5.195 -13.820 -17.998 1.00 94.44 71 ALA A N 1
ATOM 546 C CA . ALA A 1 71 ? 4.789 -14.084 -19.375 1.00 94.44 71 ALA A CA 1
ATOM 547 C C . ALA A 1 71 ? 3.434 -14.814 -19.461 1.00 94.44 71 ALA A C 1
ATOM 549 O O . ALA A 1 71 ? 2.604 -14.454 -20.297 1.00 94.44 71 ALA A O 1
ATOM 550 N N . GLU A 1 72 ? 3.173 -15.785 -18.579 1.00 95.81 72 GLU A N 1
ATOM 551 C CA . GLU A 1 72 ? 1.870 -16.465 -18.476 1.00 95.81 72 GLU A CA 1
ATOM 552 C C . GLU A 1 72 ? 0.730 -15.493 -18.134 1.00 95.81 72 GLU A C 1
ATOM 554 O O . GLU A 1 72 ? -0.391 -15.650 -18.621 1.00 95.81 72 GLU A O 1
ATOM 559 N N . CYS A 1 73 ? 1.028 -14.443 -17.365 1.00 91.56 73 CYS A N 1
ATOM 560 C CA . CYS A 1 73 ? 0.088 -13.372 -17.034 1.00 91.56 73 CYS A CA 1
ATOM 561 C C . CYS A 1 73 ? -0.001 -12.264 -18.106 1.00 91.56 73 CYS A C 1
ATOM 563 O O . CYS A 1 73 ? -0.663 -11.250 -17.885 1.00 91.56 73 CYS A O 1
ATOM 565 N N . GLY A 1 74 ? 0.664 -12.421 -19.258 1.00 93.50 74 GLY A N 1
ATOM 566 C CA . GLY A 1 74 ? 0.699 -11.416 -20.328 1.00 93.50 74 GLY A CA 1
ATOM 567 C C . GLY A 1 74 ? 1.602 -10.210 -20.040 1.00 93.50 74 GLY A C 1
ATOM 568 O O . GLY A 1 74 ? 1.513 -9.193 -20.730 1.00 93.50 74 GLY A O 1
ATOM 569 N N . GLY A 1 75 ? 2.453 -10.305 -19.020 1.00 92.81 75 GLY A N 1
ATOM 570 C CA . GLY A 1 75 ? 3.467 -9.317 -18.683 1.00 92.81 75 GLY A CA 1
ATOM 571 C C . GLY A 1 75 ? 4.739 -9.457 -19.519 1.00 92.81 75 GLY A C 1
ATOM 572 O O . GLY A 1 75 ? 4.958 -10.426 -20.245 1.00 92.81 75 GLY A O 1
ATOM 573 N N . SER A 1 76 ? 5.608 -8.460 -19.394 1.00 92.25 76 SER A N 1
ATOM 574 C CA . SER A 1 76 ? 6.923 -8.428 -20.031 1.00 92.25 76 SER A CA 1
ATOM 575 C C . SER A 1 76 ? 7.947 -7.839 -19.075 1.00 92.25 76 SER A C 1
ATOM 577 O O . SER A 1 76 ? 7.614 -6.944 -18.297 1.00 92.25 76 SER A O 1
ATOM 579 N N . ILE A 1 77 ? 9.197 -8.280 -19.183 1.00 92.88 77 ILE A N 1
ATOM 580 C CA . ILE A 1 77 ? 10.302 -7.680 -18.435 1.00 92.88 77 ILE A CA 1
ATOM 581 C C . ILE A 1 77 ? 10.532 -6.243 -18.901 1.00 92.88 77 ILE A C 1
ATOM 583 O O . ILE A 1 77 ? 10.461 -5.937 -20.093 1.00 92.88 77 ILE A O 1
ATOM 587 N N . VAL A 1 78 ? 10.770 -5.365 -17.930 1.00 91.44 78 VAL A N 1
ATOM 588 C CA . VAL A 1 78 ? 11.047 -3.949 -18.146 1.00 91.44 78 VAL A CA 1
ATOM 589 C C . VAL A 1 78 ? 12.485 -3.675 -17.729 1.00 91.44 78 VAL A C 1
ATOM 591 O O . VAL A 1 78 ? 12.812 -3.758 -16.550 1.00 91.44 78 VAL A O 1
ATOM 594 N N . ASP A 1 79 ? 13.317 -3.312 -18.703 1.00 90.25 79 ASP A N 1
ATOM 595 C CA . ASP A 1 79 ? 14.730 -2.983 -18.502 1.00 90.25 79 ASP A CA 1
ATOM 596 C C . ASP A 1 79 ? 15.003 -1.472 -18.606 1.00 90.25 79 ASP A C 1
ATOM 598 O O . ASP A 1 79 ? 14.166 -0.675 -19.045 1.00 90.25 79 ASP A O 1
ATOM 602 N N . GLY A 1 80 ? 16.227 -1.079 -18.242 1.00 93.44 80 GLY A N 1
ATOM 603 C CA . GLY A 1 80 ? 16.736 0.285 -18.379 1.00 93.44 80 GLY A CA 1
ATOM 604 C C . GLY A 1 80 ? 16.216 1.227 -17.296 1.00 93.44 80 GLY A C 1
ATOM 605 O O . GLY A 1 80 ? 16.100 0.852 -16.132 1.00 93.44 80 GLY A O 1
ATOM 606 N N . ALA A 1 81 ? 15.894 2.464 -17.684 1.00 94.56 81 ALA A N 1
ATOM 607 C CA . ALA A 1 81 ? 15.587 3.538 -16.737 1.00 94.56 81 ALA A CA 1
ATOM 608 C C . ALA A 1 81 ? 14.489 3.209 -15.697 1.00 94.56 81 ALA A C 1
ATOM 610 O O . ALA A 1 81 ? 14.686 3.555 -14.534 1.00 94.56 81 ALA A O 1
ATOM 611 N N . PRO A 1 82 ? 13.354 2.551 -16.029 1.00 94.19 82 PRO A N 1
ATOM 612 C CA . PRO A 1 82 ? 12.357 2.191 -15.017 1.00 94.19 82 PRO A CA 1
ATOM 613 C C . PRO A 1 82 ? 12.909 1.247 -13.939 1.00 94.19 82 PRO A C 1
ATOM 615 O O . PRO A 1 82 ? 12.628 1.447 -12.759 1.00 94.19 82 PRO A O 1
ATOM 618 N N . LEU A 1 83 ? 13.716 0.254 -14.332 1.00 92.38 83 LEU A N 1
ATOM 619 C CA . LEU A 1 83 ? 14.334 -0.696 -13.406 1.00 92.38 83 LEU A CA 1
ATOM 620 C C . LEU A 1 83 ? 15.339 0.006 -12.488 1.00 92.38 83 LEU A C 1
ATOM 622 O O . LEU A 1 83 ? 15.282 -0.171 -11.275 1.00 92.38 83 LEU A O 1
ATOM 626 N N . GLU A 1 84 ? 16.214 0.839 -13.056 1.00 93.31 84 GLU A N 1
ATOM 627 C CA . GLU A 1 84 ? 17.211 1.608 -12.297 1.00 93.31 84 GLU A CA 1
ATOM 628 C C . GLU A 1 84 ? 16.547 2.533 -11.265 1.00 93.31 84 GLU A C 1
ATOM 630 O O . GLU A 1 84 ? 16.947 2.560 -10.101 1.00 93.31 84 GLU A O 1
ATOM 635 N N . LEU A 1 85 ? 15.483 3.238 -11.666 1.00 93.00 85 LEU A N 1
ATOM 636 C CA . LEU A 1 85 ? 14.725 4.128 -10.785 1.00 93.00 85 LEU A CA 1
ATOM 637 C C . LEU A 1 85 ? 14.010 3.368 -9.663 1.00 93.00 85 LEU A C 1
ATOM 639 O O . LEU A 1 85 ? 14.023 3.817 -8.516 1.00 93.00 85 LEU A O 1
ATOM 643 N N . ALA A 1 86 ? 13.369 2.239 -9.982 1.00 90.62 86 ALA A N 1
ATOM 644 C CA . ALA A 1 86 ? 12.690 1.417 -8.986 1.00 90.62 86 ALA A CA 1
ATOM 645 C C . ALA A 1 86 ? 13.690 0.825 -7.981 1.00 90.62 86 ALA A C 1
ATOM 647 O O . ALA A 1 86 ? 13.450 0.900 -6.777 1.00 90.62 86 ALA A O 1
ATOM 648 N N . ALA A 1 87 ? 14.829 0.311 -8.458 1.00 88.88 87 ALA A N 1
ATOM 649 C CA . ALA A 1 87 ? 15.895 -0.208 -7.607 1.00 88.88 87 ALA A CA 1
ATOM 650 C C . ALA A 1 87 ? 16.418 0.868 -6.641 1.00 88.88 87 ALA A C 1
ATOM 652 O O . ALA A 1 87 ? 16.419 0.654 -5.430 1.00 88.88 87 ALA A O 1
ATOM 653 N N . GLU A 1 88 ? 16.756 2.060 -7.147 1.00 88.44 88 GLU A N 1
ATOM 654 C CA . GLU A 1 88 ? 17.220 3.170 -6.305 1.00 88.44 88 GLU A CA 1
ATOM 655 C C . GLU A 1 88 ? 16.165 3.590 -5.264 1.00 88.44 88 GLU A C 1
ATOM 657 O O . GLU A 1 88 ? 16.492 3.893 -4.114 1.00 88.44 88 GLU A O 1
ATOM 662 N N . ALA A 1 89 ? 14.883 3.619 -5.642 1.00 86.06 89 ALA A N 1
ATOM 663 C CA . ALA A 1 89 ? 13.808 3.994 -4.727 1.00 86.06 89 ALA A CA 1
ATOM 664 C C . ALA A 1 89 ? 13.589 2.961 -3.610 1.00 86.06 89 ALA A C 1
ATOM 666 O O . ALA A 1 89 ? 13.335 3.359 -2.469 1.00 86.06 89 ALA A O 1
ATOM 667 N N . LEU A 1 90 ? 13.711 1.666 -3.918 1.00 82.94 90 LEU A N 1
ATOM 668 C CA . LEU A 1 90 ? 13.540 0.570 -2.958 1.00 82.94 90 LEU A CA 1
ATOM 669 C C . LEU A 1 90 ? 14.717 0.437 -1.979 1.00 82.94 90 LEU A C 1
ATOM 671 O O . LEU A 1 90 ? 14.531 -0.054 -0.868 1.00 82.94 90 LEU A O 1
ATOM 675 N N . GLU A 1 91 ? 15.901 0.949 -2.323 1.00 83.06 91 GLU A N 1
ATOM 676 C CA . GLU A 1 91 ? 17.020 1.068 -1.375 1.00 83.06 91 GLU A CA 1
ATOM 677 C C . GLU A 1 91 ? 16.782 2.139 -0.291 1.00 83.06 91 GLU A C 1
ATOM 679 O O . GLU A 1 91 ? 17.460 2.168 0.744 1.00 83.06 91 GLU A O 1
ATOM 684 N N . ARG A 1 92 ? 15.819 3.047 -0.497 1.00 79.56 92 ARG A N 1
ATOM 685 C CA . ARG A 1 92 ? 15.514 4.117 0.458 1.00 79.56 92 ARG A CA 1
ATOM 686 C C . ARG A 1 92 ? 14.546 3.614 1.534 1.00 79.56 92 ARG A C 1
ATOM 688 O O . ARG A 1 92 ? 13.574 2.932 1.225 1.00 79.56 92 ARG A O 1
ATOM 695 N N . PRO A 1 93 ? 14.719 4.020 2.805 1.00 71.12 93 PRO A N 1
ATOM 696 C CA . PRO A 1 93 ? 13.762 3.672 3.847 1.00 71.12 93 PRO A CA 1
ATOM 697 C C . PRO A 1 93 ? 12.352 4.193 3.536 1.00 71.12 93 PRO A C 1
ATOM 699 O O . PRO A 1 93 ? 12.178 5.388 3.296 1.00 71.12 93 PRO A O 1
ATOM 702 N N . TRP A 1 94 ? 11.355 3.313 3.640 1.00 61.78 94 TRP A N 1
ATOM 703 C CA . TRP A 1 94 ? 9.939 3.573 3.339 1.00 61.78 94 TRP A CA 1
ATOM 704 C C . TRP A 1 94 ? 9.354 4.837 4.001 1.00 61.78 94 TRP A C 1
ATOM 706 O O . TRP A 1 94 ? 8.606 5.578 3.379 1.00 61.78 94 TRP A O 1
ATOM 716 N N . TYR A 1 95 ? 9.758 5.166 5.234 1.00 61.06 95 TYR A N 1
ATOM 717 C CA . TYR A 1 95 ? 9.286 6.363 5.951 1.00 61.06 95 TYR A CA 1
ATOM 718 C C . TYR A 1 95 ? 9.791 7.698 5.369 1.00 61.06 95 TYR A C 1
ATOM 720 O O . TYR A 1 95 ? 9.426 8.765 5.864 1.00 61.06 95 TYR A O 1
ATOM 728 N N . ARG A 1 96 ? 10.690 7.665 4.376 1.00 60.69 96 ARG A N 1
ATOM 729 C CA . ARG A 1 96 ? 11.203 8.863 3.691 1.00 60.69 96 ARG A CA 1
ATOM 730 C C . ARG A 1 96 ? 10.445 9.193 2.415 1.00 60.69 96 ARG A C 1
ATOM 732 O O . ARG A 1 96 ? 10.736 10.227 1.816 1.00 60.69 96 ARG A O 1
ATOM 739 N N . TRP A 1 97 ? 9.529 8.333 1.982 1.00 68.38 97 TRP A N 1
ATOM 740 C CA . TRP A 1 97 ? 8.705 8.608 0.818 1.00 68.38 97 TRP A CA 1
ATOM 741 C C . TRP A 1 97 ? 7.762 9.754 1.155 1.00 68.38 97 TRP A C 1
ATOM 743 O O . TRP A 1 97 ? 6.953 9.665 2.077 1.00 68.38 97 TRP A O 1
ATOM 753 N N . LYS A 1 98 ? 7.934 10.872 0.451 1.00 64.81 98 LYS A N 1
ATOM 754 C CA . LYS A 1 98 ? 7.077 12.033 0.613 1.00 64.81 98 LYS A CA 1
ATOM 755 C C . LYS A 1 98 ? 6.216 12.187 -0.629 1.00 64.81 98 LYS A C 1
ATOM 757 O O . LYS A 1 98 ? 6.697 12.576 -1.690 1.00 64.81 98 LYS A O 1
ATOM 762 N N . TYR A 1 99 ? 4.940 11.857 -0.485 1.00 73.38 99 TYR A N 1
ATOM 763 C CA . TYR A 1 99 ? 3.954 11.995 -1.556 1.00 73.38 99 TYR A CA 1
ATOM 764 C C . TYR A 1 99 ? 3.648 13.468 -1.896 1.00 73.38 99 TYR A C 1
ATOM 766 O O . TYR A 1 99 ? 3.118 13.751 -2.969 1.00 73.38 99 TYR A O 1
ATOM 774 N N . ASP A 1 100 ? 4.048 14.400 -1.023 1.00 65.50 100 ASP A N 1
ATOM 775 C CA . ASP A 1 100 ? 3.912 15.857 -1.172 1.00 65.50 100 ASP A CA 1
ATOM 776 C C . ASP A 1 100 ? 4.754 16.458 -2.317 1.00 65.50 100 ASP A C 1
ATOM 778 O O . ASP A 1 100 ? 4.537 17.597 -2.726 1.00 65.50 100 ASP A O 1
ATOM 782 N N . ALA A 1 101 ? 5.714 15.707 -2.866 1.00 64.31 101 ALA A N 1
ATOM 783 C CA . ALA A 1 101 ? 6.555 16.190 -3.955 1.00 64.31 101 ALA A CA 1
ATOM 784 C C . ALA A 1 101 ? 5.782 16.311 -5.276 1.00 64.31 101 ALA A C 1
ATOM 786 O O . ALA A 1 101 ? 6.095 17.184 -6.083 1.00 64.31 101 ALA A O 1
ATOM 787 N N . LEU A 1 102 ? 4.785 15.447 -5.504 1.00 64.62 102 LEU A N 1
ATOM 788 C CA . LEU A 1 102 ? 4.018 15.392 -6.753 1.00 64.62 102 LEU A CA 1
ATOM 789 C C . LEU A 1 102 ? 2.880 16.424 -6.771 1.00 64.62 102 LEU A C 1
ATOM 791 O O . LEU A 1 102 ? 2.539 16.957 -7.825 1.00 64.62 102 LEU A O 1
ATOM 795 N N . ALA A 1 103 ? 2.316 16.723 -5.602 1.00 61.69 103 ALA A N 1
ATOM 796 C CA . ALA A 1 103 ? 1.157 17.581 -5.434 1.00 61.69 103 ALA A CA 1
ATOM 797 C C . ALA A 1 103 ? 1.222 18.273 -4.065 1.00 61.69 103 ALA A C 1
ATOM 799 O O . ALA A 1 103 ? 1.702 17.682 -3.105 1.00 61.69 103 ALA A O 1
ATOM 800 N N . GLY A 1 104 ? 0.747 19.520 -3.961 1.00 65.38 104 GLY A N 1
ATOM 801 C CA . GLY A 1 104 ? 0.880 20.313 -2.727 1.00 65.38 104 GLY A CA 1
ATOM 802 C C . GLY A 1 104 ? 0.194 19.715 -1.493 1.00 65.38 104 GLY A C 1
ATOM 803 O O . GLY A 1 104 ? 0.475 20.175 -0.389 1.00 65.38 104 GLY A O 1
ATOM 804 N N . ASP A 1 105 ? -0.671 18.712 -1.679 1.00 78.00 105 ASP A N 1
ATOM 805 C CA . ASP A 1 105 ? -1.189 17.843 -0.624 1.00 78.00 105 ASP A CA 1
ATOM 806 C C . ASP A 1 105 ? -1.392 16.404 -1.146 1.00 78.00 105 ASP A C 1
ATOM 808 O O . ASP A 1 105 ? -1.641 16.183 -2.340 1.00 78.00 105 ASP A O 1
ATOM 812 N N . ALA A 1 106 ? -1.303 15.425 -0.244 1.00 85.06 106 ALA A N 1
ATOM 813 C CA . ALA A 1 106 ? -1.512 14.012 -0.537 1.00 85.06 106 ALA A CA 1
ATOM 814 C C . ALA A 1 106 ? -2.230 13.310 0.621 1.00 85.06 106 ALA A C 1
ATOM 816 O O . ALA A 1 106 ? -1.833 13.416 1.782 1.00 85.06 106 ALA A O 1
ATOM 817 N N . HIS A 1 107 ? -3.268 12.539 0.298 1.00 87.62 107 HIS A N 1
ATOM 818 C CA . HIS A 1 107 ? -4.024 11.762 1.277 1.00 87.62 107 HIS A CA 1
ATOM 819 C C . HIS A 1 107 ? -3.893 10.270 1.010 1.00 87.62 107 HIS A C 1
ATOM 821 O O . HIS A 1 107 ? -4.038 9.817 -0.122 1.00 87.62 107 HIS A O 1
ATOM 827 N N . VAL A 1 108 ? -3.652 9.508 2.074 1.00 90.19 108 VAL A N 1
ATOM 828 C CA . VAL A 1 108 ? -3.365 8.076 1.994 1.00 90.19 108 VAL A CA 1
ATOM 829 C C . VAL A 1 108 ? -4.494 7.270 2.630 1.00 90.19 108 VAL A C 1
ATOM 831 O O . VAL A 1 108 ? -4.855 7.490 3.793 1.00 90.19 108 VAL A O 1
ATOM 834 N N . VAL A 1 109 ? -5.020 6.308 1.874 1.00 94.19 109 VAL A N 1
ATOM 835 C CA . VAL A 1 109 ? -5.933 5.268 2.359 1.00 94.19 109 VAL A CA 1
ATOM 836 C C . VAL A 1 109 ? -5.219 3.928 2.256 1.00 94.19 109 VAL A C 1
ATOM 838 O O . VAL A 1 109 ? -4.954 3.469 1.146 1.00 94.19 109 VAL A O 1
ATOM 841 N N . ASN A 1 110 ? -4.889 3.310 3.393 1.00 95.25 110 ASN A N 1
ATOM 842 C CA . ASN A 1 110 ? -4.193 2.025 3.423 1.00 95.25 110 ASN A CA 1
ATOM 843 C C . ASN A 1 110 ? -4.877 0.980 4.307 1.00 95.25 110 ASN A C 1
ATOM 845 O O . ASN A 1 110 ? -5.565 1.289 5.279 1.00 95.25 110 ASN A O 1
ATOM 849 N N . TYR A 1 111 ? -4.734 -0.279 3.913 1.00 96.38 111 TYR A N 1
ATOM 850 C CA . TYR A 1 111 ? -5.398 -1.413 4.544 1.00 96.38 111 TYR A CA 1
ATOM 851 C C . TYR A 1 111 ? -4.753 -2.727 4.098 1.00 96.38 111 TYR A C 1
ATOM 853 O O . TYR A 1 111 ? -3.955 -2.773 3.166 1.00 96.38 111 TYR A O 1
ATOM 861 N N . HIS A 1 112 ? -5.124 -3.814 4.761 1.00 96.50 112 HIS A N 1
ATOM 862 C CA . HIS A 1 112 ? -4.770 -5.174 4.396 1.00 96.50 112 HIS A CA 1
ATOM 863 C C . HIS A 1 112 ? -6.005 -5.931 3.913 1.00 96.50 112 HIS A C 1
ATOM 865 O O . HIS A 1 112 ? -7.100 -5.757 4.450 1.00 96.50 112 HIS A O 1
ATOM 871 N N . CYS A 1 113 ? -5.832 -6.801 2.924 1.00 96.44 113 CYS A N 1
ATOM 872 C CA . CYS A 1 113 ? -6.895 -7.673 2.421 1.00 96.44 113 CYS A CA 1
ATOM 873 C C . CYS A 1 113 ? -6.328 -8.978 1.856 1.00 96.44 113 CYS A C 1
ATOM 875 O O . CYS A 1 113 ? -5.109 -9.131 1.750 1.00 96.44 113 CYS A O 1
ATOM 877 N N . TYR A 1 114 ? -7.187 -9.929 1.487 1.00 95.31 114 TYR A N 1
ATOM 878 C CA . TYR A 1 114 ? -6.739 -11.084 0.712 1.00 95.31 114 TYR A CA 1
ATOM 879 C C . TYR A 1 114 ? -6.645 -10.748 -0.786 1.00 95.31 114 TYR A C 1
ATOM 881 O O . TYR A 1 114 ? -7.406 -9.910 -1.273 1.00 95.31 114 TYR A O 1
ATOM 889 N N . PRO A 1 115 ? -5.789 -11.442 -1.564 1.00 93.38 115 PRO A N 1
ATOM 890 C CA . PRO A 1 115 ? -5.561 -11.129 -2.980 1.00 93.38 115 PRO A CA 1
ATOM 891 C C . PRO A 1 115 ? -6.836 -11.025 -3.827 1.00 93.38 115 PRO A C 1
ATOM 893 O O . PRO A 1 115 ? -6.957 -10.150 -4.677 1.00 93.38 115 PRO A O 1
ATOM 896 N N . ARG A 1 116 ? -7.820 -11.892 -3.559 1.00 94.75 116 ARG A N 1
ATOM 897 C CA . ARG A 1 116 ? -9.106 -11.926 -4.276 1.00 94.75 116 ARG A CA 1
ATOM 898 C C . ARG A 1 116 ? -9.990 -10.691 -4.041 1.00 94.75 116 ARG A C 1
ATOM 900 O O . ARG A 1 116 ? -10.909 -10.463 -4.816 1.00 94.75 116 ARG A O 1
ATOM 907 N N . GLU A 1 117 ? -9.761 -9.957 -2.953 1.00 96.44 117 GLU A N 1
ATOM 908 C CA . GLU A 1 117 ? -10.560 -8.797 -2.533 1.00 96.44 117 GLU A CA 1
ATOM 909 C C . GLU A 1 117 ? -9.936 -7.469 -2.994 1.00 96.44 117 GLU A C 1
ATOM 911 O O . GLU A 1 117 ? -10.640 -6.464 -3.068 1.00 96.44 117 GLU A O 1
ATOM 916 N N . ALA A 1 118 ? -8.643 -7.463 -3.346 1.00 95.81 118 ALA A N 1
ATOM 917 C CA . ALA A 1 118 ? -7.880 -6.244 -3.621 1.00 95.81 118 ALA A CA 1
ATOM 918 C C . ALA A 1 118 ? -8.510 -5.359 -4.711 1.00 95.81 118 ALA A C 1
ATOM 920 O O . ALA A 1 118 ? -8.623 -4.153 -4.520 1.00 95.81 118 ALA A O 1
ATOM 921 N N . GLY A 1 119 ? -8.970 -5.948 -5.822 1.00 96.25 119 GLY A N 1
ATOM 922 C CA . GLY A 1 119 ? -9.602 -5.194 -6.913 1.00 96.25 119 GLY A CA 1
ATOM 923 C C . GLY A 1 119 ? -10.860 -4.443 -6.467 1.00 96.25 119 GLY A C 1
ATOM 924 O O . GLY A 1 119 ? -10.931 -3.228 -6.607 1.00 96.25 119 GLY A O 1
ATOM 925 N N . ALA A 1 120 ? -11.806 -5.145 -5.835 1.00 97.69 120 ALA A N 1
ATOM 926 C CA . ALA A 1 120 ? -13.056 -4.542 -5.363 1.00 97.69 120 ALA A CA 1
ATOM 927 C C . ALA A 1 120 ? -12.828 -3.464 -4.288 1.00 97.69 120 ALA A C 1
ATOM 929 O O . ALA A 1 120 ? -13.561 -2.479 -4.224 1.00 97.69 120 ALA A O 1
ATOM 930 N N . LEU A 1 121 ? -11.803 -3.637 -3.448 1.00 97.69 121 LEU A N 1
ATOM 931 C CA . LEU A 1 121 ? -11.420 -2.641 -2.451 1.00 97.69 121 LEU A CA 1
ATOM 932 C C . LEU A 1 121 ? -10.802 -1.389 -3.081 1.00 97.69 121 LEU A C 1
ATOM 934 O O . LEU A 1 121 ? -11.123 -0.282 -2.647 1.00 97.69 121 LEU A O 1
ATOM 938 N N . PHE A 1 122 ? -9.956 -1.536 -4.107 1.00 97.06 122 PHE A N 1
ATOM 939 C CA . PHE A 1 122 ? -9.441 -0.388 -4.852 1.00 97.06 122 PHE A CA 1
ATOM 940 C C . PHE A 1 122 ? -10.564 0.386 -5.541 1.00 97.06 122 PHE A C 1
ATOM 942 O O . PHE A 1 122 ? -10.571 1.610 -5.437 1.00 97.06 122 PHE A O 1
ATOM 949 N N . ASP A 1 123 ? -11.518 -0.304 -6.167 1.00 96.12 123 ASP A N 1
ATOM 950 C CA . ASP A 1 123 ? -12.659 0.330 -6.838 1.00 96.12 123 ASP A CA 1
ATOM 951 C C . ASP A 1 123 ? -13.511 1.147 -5.850 1.00 96.12 123 ASP A C 1
ATOM 953 O O . ASP A 1 123 ? -13.822 2.310 -6.104 1.00 96.12 123 ASP A O 1
ATOM 957 N N . ALA A 1 124 ? -13.831 0.580 -4.682 1.00 96.31 124 ALA A N 1
ATOM 958 C CA . ALA A 1 124 ? -14.628 1.261 -3.658 1.00 96.31 124 ALA A CA 1
ATOM 959 C C . ALA A 1 124 ? -13.914 2.486 -3.055 1.00 96.31 124 ALA A C 1
ATOM 961 O O . ALA A 1 124 ? -14.534 3.507 -2.754 1.00 96.31 124 ALA A O 1
ATOM 962 N N . VAL A 1 125 ? -12.594 2.396 -2.874 1.00 95.56 125 VAL A N 1
ATOM 963 C CA . VAL A 1 125 ? -11.772 3.514 -2.388 1.00 95.56 125 VAL A CA 1
ATOM 964 C C . VAL A 1 125 ? -11.654 4.607 -3.448 1.00 95.56 125 VAL A C 1
ATOM 966 O O . VAL A 1 125 ? -11.758 5.791 -3.121 1.00 95.56 125 VAL A O 1
ATOM 969 N N . GLU A 1 126 ? -11.467 4.226 -4.711 1.00 93.88 126 GLU A N 1
ATOM 970 C CA . GLU A 1 126 ? -11.434 5.147 -5.844 1.00 93.88 126 GLU A CA 1
ATOM 971 C C . GLU A 1 126 ? -12.759 5.899 -5.996 1.00 93.88 126 GLU A C 1
ATOM 973 O O . GLU A 1 126 ? -12.728 7.117 -6.149 1.00 93.88 126 GLU A O 1
ATOM 978 N N . GLU A 1 127 ? -13.907 5.229 -5.876 1.00 93.19 127 GLU A N 1
ATOM 979 C CA . GLU A 1 127 ? -15.226 5.866 -5.984 1.00 93.19 127 GLU A CA 1
ATOM 980 C C . GLU A 1 127 ? -15.386 7.038 -4.997 1.00 93.19 127 GLU A C 1
ATOM 982 O O . GLU A 1 127 ? -15.810 8.135 -5.381 1.00 93.19 127 GLU A O 1
ATOM 987 N N . GLU A 1 128 ? -14.970 6.854 -3.740 1.00 92.69 128 GLU A N 1
ATOM 988 C CA . GLU A 1 128 ? -15.079 7.897 -2.715 1.00 92.69 128 GLU A CA 1
ATOM 989 C C . GLU A 1 128 ? -14.050 9.026 -2.875 1.00 92.69 128 GLU A C 1
ATOM 991 O O . GLU A 1 128 ? -14.346 10.183 -2.547 1.00 92.69 128 GLU A O 1
ATOM 996 N N . LEU A 1 129 ? -12.853 8.720 -3.386 1.00 88.56 129 LEU A N 1
ATOM 997 C CA . LEU A 1 129 ? -11.785 9.705 -3.582 1.00 88.56 129 LEU A CA 1
ATOM 998 C C . LEU A 1 129 ? -11.957 10.506 -4.884 1.00 88.56 129 LEU A C 1
ATOM 1000 O O . LEU A 1 129 ? -11.866 11.736 -4.860 1.00 88.56 129 LEU A O 1
ATOM 1004 N N . ALA A 1 130 ? -12.241 9.836 -6.003 1.00 75.62 130 ALA A N 1
ATOM 1005 C CA . ALA A 1 130 ? -12.406 10.444 -7.325 1.00 75.62 130 ALA A CA 1
ATOM 1006 C C . ALA A 1 130 ? -13.764 11.148 -7.480 1.00 75.62 130 ALA A C 1
ATOM 1008 O O . ALA A 1 130 ? -13.852 12.200 -8.114 1.00 75.62 130 ALA A O 1
ATOM 1009 N N . GLY A 1 131 ? -14.826 10.637 -6.844 1.00 65.06 131 GLY A N 1
ATOM 1010 C CA . GLY A 1 131 ? -16.170 11.222 -6.917 1.00 65.06 131 GLY A CA 1
ATOM 1011 C C . GLY A 1 131 ? -16.317 12.594 -6.244 1.00 65.06 131 GLY A C 1
ATOM 1012 O O . GLY A 1 131 ? -17.371 13.227 -6.354 1.00 65.06 131 GLY A O 1
ATOM 1013 N N . ARG A 1 132 ? -15.291 13.073 -5.520 1.00 64.56 132 ARG A N 1
ATOM 1014 C CA . ARG A 1 132 ? -15.401 14.243 -4.628 1.00 64.56 132 ARG A CA 1
ATOM 1015 C C . ARG A 1 132 ? -14.303 15.306 -4.802 1.00 64.56 132 ARG A C 1
ATOM 1017 O O . ARG A 1 132 ? -14.350 16.316 -4.092 1.00 64.56 132 ARG A O 1
ATOM 1024 N N . GLY A 1 133 ? -13.377 15.159 -5.757 1.00 60.75 133 GLY A N 1
ATOM 1025 C CA . GLY A 1 133 ? -12.335 16.159 -6.033 1.00 60.75 133 GLY A CA 1
ATOM 1026 C C . GLY A 1 133 ? -11.513 15.893 -7.300 1.00 60.75 133 GLY A C 1
ATOM 1027 O O . GLY A 1 133 ? -11.547 14.803 -7.852 1.00 60.75 133 GLY A O 1
ATOM 1028 N N . ASN A 1 134 ? -10.741 16.891 -7.746 1.00 69.06 134 ASN A N 1
ATOM 1029 C CA . ASN A 1 134 ? -9.782 16.777 -8.858 1.00 69.06 134 ASN A CA 1
ATOM 1030 C C . ASN A 1 134 ? -8.491 16.055 -8.412 1.00 69.06 134 ASN A C 1
ATOM 1032 O O . ASN A 1 134 ? -7.392 16.578 -8.593 1.00 69.06 134 ASN A O 1
ATOM 1036 N N . ALA A 1 135 ? -8.615 14.911 -7.740 1.00 81.12 135 ALA A N 1
ATOM 1037 C CA . ALA A 1 135 ? -7.467 14.152 -7.264 1.00 81.12 135 ALA A CA 1
ATOM 1038 C C . ALA A 1 135 ? -7.040 13.122 -8.314 1.00 81.12 135 ALA A C 1
ATOM 1040 O O . ALA A 1 135 ? -7.872 12.393 -8.850 1.00 81.12 135 ALA A O 1
ATOM 1041 N N . SER A 1 136 ? -5.738 13.045 -8.579 1.00 88.44 136 SER A N 1
ATOM 1042 C CA . SER A 1 136 ? -5.167 11.915 -9.314 1.00 88.44 136 SER A CA 1
ATOM 1043 C C . SER A 1 136 ? -4.826 10.811 -8.320 1.00 88.44 136 SER A C 1
ATOM 1045 O O . SER A 1 136 ? -4.328 11.105 -7.233 1.00 88.44 136 SER A O 1
ATOM 1047 N N . LEU A 1 137 ? -5.093 9.553 -8.663 1.00 91.81 137 LEU A N 1
ATOM 1048 C CA . LEU A 1 137 ? -4.864 8.422 -7.765 1.00 91.81 137 LEU A CA 1
ATOM 1049 C C . LEU A 1 137 ? -3.642 7.615 -8.202 1.00 91.81 137 LEU A C 1
ATOM 1051 O O . LEU A 1 137 ? -3.423 7.396 -9.392 1.00 91.81 137 LEU A O 1
ATOM 1055 N N . GLY A 1 138 ? -2.842 7.185 -7.232 1.00 93.12 138 GLY A N 1
ATOM 1056 C CA . GLY A 1 138 ? -1.810 6.174 -7.429 1.00 93.12 138 GLY A CA 1
ATOM 1057 C C . GLY A 1 138 ? -1.999 5.045 -6.431 1.00 93.12 138 GLY A C 1
ATOM 1058 O O . GLY A 1 138 ? -2.152 5.300 -5.234 1.00 93.12 138 GLY A O 1
ATOM 1059 N N . ARG A 1 139 ? -1.992 3.807 -6.919 1.00 95.62 139 ARG A N 1
ATOM 1060 C CA . ARG A 1 139 ? -2.191 2.613 -6.094 1.00 95.62 139 ARG A CA 1
ATOM 1061 C C . ARG A 1 139 ? -0.949 1.740 -6.034 1.00 95.62 139 ARG A C 1
ATOM 1063 O O . ARG A 1 139 ? -0.177 1.673 -6.992 1.00 95.62 139 ARG A O 1
ATOM 1070 N N . VAL A 1 140 ? -0.798 1.043 -4.913 1.00 95.50 140 VAL A N 1
ATOM 1071 C CA . VAL A 1 140 ? 0.216 0.008 -4.704 1.00 95.50 140 VAL A CA 1
ATOM 1072 C C . VAL A 1 140 ? -0.370 -1.170 -3.942 1.00 95.50 140 VAL A C 1
ATOM 1074 O O . VAL A 1 140 ? -1.221 -1.012 -3.064 1.00 95.50 140 VAL A O 1
ATOM 1077 N N . VAL A 1 141 ? 0.136 -2.354 -4.259 1.00 95.44 141 VAL A N 1
ATOM 1078 C CA . VAL A 1 141 ? -0.089 -3.583 -3.520 1.00 95.44 141 VAL A CA 1
ATOM 1079 C C . VAL A 1 141 ? 1.246 -4.252 -3.202 1.00 95.44 141 VAL A C 1
ATOM 1081 O O . VAL A 1 141 ? 2.120 -4.390 -4.060 1.00 95.44 141 VAL A O 1
ATOM 1084 N N . VAL A 1 142 ? 1.410 -4.658 -1.947 1.00 92.94 142 VAL A N 1
ATOM 1085 C CA . VAL A 1 142 ? 2.605 -5.326 -1.427 1.00 92.94 142 VAL A CA 1
ATOM 1086 C C . VAL A 1 142 ? 2.170 -6.666 -0.832 1.00 92.94 142 VAL A C 1
ATOM 1088 O O . VAL A 1 142 ? 1.495 -6.675 0.206 1.00 92.94 142 VAL A O 1
ATOM 1091 N N . PRO A 1 143 ? 2.506 -7.807 -1.461 1.00 90.88 143 PRO A N 1
ATOM 1092 C CA . PRO A 1 143 ? 2.251 -9.112 -0.873 1.00 90.88 143 PRO A CA 1
ATOM 1093 C C . PRO A 1 143 ? 3.026 -9.288 0.433 1.00 90.88 143 PRO A C 1
ATOM 1095 O O . PRO A 1 143 ? 4.234 -9.065 0.491 1.00 90.88 143 PRO A O 1
ATOM 1098 N N . LEU A 1 144 ? 2.330 -9.721 1.483 1.00 87.00 144 LEU A N 1
ATOM 1099 C CA . LEU A 1 144 ? 2.925 -10.026 2.777 1.00 87.00 144 LEU A CA 1
ATOM 1100 C C . LEU A 1 144 ? 3.036 -11.540 2.946 1.00 87.00 144 LEU A C 1
ATOM 1102 O O . LEU A 1 144 ? 2.037 -12.263 2.982 1.00 87.00 144 LEU A O 1
ATOM 1106 N N . SER A 1 145 ? 4.271 -12.021 3.092 1.00 71.69 145 SER A N 1
ATOM 1107 C CA . SER A 1 145 ? 4.581 -13.451 3.215 1.00 71.69 145 SER A CA 1
ATOM 1108 C C . SER A 1 145 ? 3.898 -14.102 4.421 1.00 71.69 145 SER A C 1
ATOM 1110 O O . SER A 1 145 ? 3.519 -15.271 4.374 1.00 71.69 145 SER A O 1
ATOM 1112 N N . PHE A 1 146 ? 3.703 -13.345 5.503 1.00 68.12 146 PHE A N 1
ATOM 1113 C CA . PHE A 1 146 ? 3.011 -13.810 6.699 1.00 68.12 146 PHE A CA 1
ATOM 1114 C C . PHE A 1 146 ? 1.530 -13.434 6.641 1.00 68.12 146 PHE A C 1
ATOM 1116 O O . PHE A 1 146 ? 1.176 -12.259 6.636 1.00 68.12 146 PHE A O 1
ATOM 1123 N N . GLY A 1 147 ? 0.666 -14.450 6.624 1.00 69.88 147 GLY A N 1
ATOM 1124 C CA . GLY A 1 147 ? -0.791 -14.288 6.599 1.00 69.88 147 GLY A CA 1
ATOM 1125 C C . GLY A 1 147 ? -1.419 -14.369 5.207 1.00 69.88 147 GLY A C 1
ATOM 1126 O O . GLY A 1 147 ? -2.638 -14.471 5.121 1.00 69.88 147 GLY A O 1
ATOM 1127 N N . GLY A 1 148 ? -0.619 -14.377 4.132 1.00 85.50 148 GLY A N 1
ATOM 1128 C CA . GLY A 1 148 ? -1.134 -14.474 2.760 1.00 85.50 148 GLY A CA 1
ATOM 1129 C C . GLY A 1 148 ? -2.033 -13.295 2.375 1.00 85.50 148 GLY A C 1
ATOM 1130 O O . GLY A 1 148 ? -2.933 -13.445 1.549 1.00 85.50 148 GLY A O 1
ATOM 1131 N N . THR A 1 149 ? -1.822 -12.146 3.016 1.00 92.88 149 THR A N 1
ATOM 1132 C CA . THR A 1 149 ? -2.555 -10.906 2.777 1.00 92.88 149 THR A CA 1
ATOM 1133 C C . THR A 1 149 ? -1.705 -9.943 1.968 1.00 92.88 149 THR A C 1
ATOM 1135 O O . THR A 1 149 ? -0.486 -10.073 1.858 1.00 92.88 149 THR A O 1
ATOM 1138 N N . PHE A 1 150 ? -2.363 -8.954 1.393 1.00 94.44 150 PHE A N 1
ATOM 1139 C CA . PHE A 1 150 ? -1.754 -7.851 0.683 1.00 94.44 150 PHE A CA 1
ATOM 1140 C C . PHE A 1 150 ? -1.914 -6.586 1.514 1.00 94.44 150 PHE A C 1
ATOM 1142 O O . PHE A 1 150 ? -3.025 -6.280 1.943 1.00 94.44 150 PHE A O 1
ATOM 1149 N N . PHE A 1 151 ? -0.828 -5.841 1.720 1.00 94.31 151 PHE A N 1
ATOM 1150 C CA . PHE A 1 151 ? -0.928 -4.428 2.073 1.00 94.31 151 PHE A CA 1
ATOM 1151 C C . PHE A 1 151 ? -1.291 -3.653 0.808 1.00 94.31 151 PHE A C 1
ATOM 1153 O O . PHE A 1 151 ? -0.631 -3.801 -0.218 1.00 94.31 151 PHE A O 1
ATOM 1160 N N . CYS A 1 152 ? -2.346 -2.857 0.876 1.00 95.81 152 CYS A N 1
ATOM 1161 C CA . CYS A 1 152 ? -2.842 -2.038 -0.217 1.00 95.81 152 CYS A CA 1
ATOM 1162 C C . CYS A 1 152 ? -2.831 -0.581 0.221 1.00 95.81 152 CYS A C 1
ATOM 1164 O O . CYS A 1 152 ? -3.204 -0.259 1.351 1.00 95.81 152 CYS A O 1
ATOM 1166 N N . GLU A 1 153 ? -2.443 0.302 -0.688 1.00 94.88 153 GLU A N 1
ATOM 1167 C CA . GLU A 1 153 ? -2.468 1.736 -0.451 1.00 94.88 153 GLU A CA 1
ATOM 1168 C C . GLU A 1 153 ? -2.952 2.465 -1.702 1.00 94.88 153 GLU A C 1
ATOM 1170 O O . GLU A 1 153 ? -2.541 2.160 -2.821 1.00 94.88 153 GLU A O 1
ATOM 1175 N N . THR A 1 154 ? -3.859 3.418 -1.501 1.00 94.69 154 THR A N 1
ATOM 1176 C CA . THR A 1 154 ? -4.285 4.390 -2.509 1.00 94.69 154 THR A CA 1
ATOM 1177 C C . THR A 1 154 ? -3.892 5.777 -2.032 1.00 94.69 154 THR A C 1
ATOM 1179 O O . THR A 1 154 ? -4.308 6.216 -0.956 1.00 94.69 154 THR A O 1
ATOM 1182 N N . VAL A 1 155 ? -3.093 6.465 -2.840 1.00 92.00 155 VAL A N 1
ATOM 1183 C CA . VAL A 1 155 ? -2.656 7.837 -2.598 1.00 92.00 155 VAL A CA 1
ATOM 1184 C C . VAL A 1 155 ? -3.430 8.761 -3.527 1.00 92.00 155 VAL A C 1
ATOM 1186 O O . VAL A 1 155 ? -3.362 8.623 -4.748 1.00 92.00 155 VAL A O 1
ATOM 1189 N N . ALA A 1 156 ? -4.165 9.705 -2.947 1.00 90.38 156 ALA A N 1
ATOM 1190 C CA . ALA A 1 156 ? -4.832 10.780 -3.666 1.00 90.38 156 ALA A CA 1
ATOM 1191 C C . ALA A 1 156 ? -3.933 12.021 -3.688 1.00 90.38 156 ALA A C 1
ATOM 1193 O O . ALA A 1 156 ? -3.721 12.656 -2.654 1.00 90.38 156 ALA A O 1
ATOM 1194 N N . PHE A 1 157 ? -3.423 12.360 -4.869 1.00 87.25 157 PHE A N 1
ATOM 1195 C CA . PHE A 1 157 ? -2.586 13.529 -5.131 1.00 87.25 157 PHE A CA 1
ATOM 1196 C C . PHE A 1 157 ? -3.469 14.705 -5.544 1.00 87.25 157 PHE A C 1
ATOM 1198 O O . PHE A 1 157 ? -4.220 14.590 -6.520 1.00 87.25 157 PHE A O 1
ATOM 1205 N N . VAL A 1 158 ? -3.391 15.829 -4.826 1.00 80.69 158 VAL A N 1
ATOM 1206 C CA . VAL A 1 158 ? -4.286 16.970 -5.071 1.00 80.69 158 VAL A CA 1
ATOM 1207 C C . VAL A 1 158 ? -3.529 18.223 -5.457 1.00 80.69 158 VAL A C 1
ATOM 1209 O O . VAL A 1 158 ? -2.674 18.722 -4.723 1.00 80.69 158 VAL A O 1
ATOM 1212 N N . GLU A 1 159 ? -3.874 18.767 -6.620 1.00 73.44 159 GLU A N 1
ATOM 1213 C CA . GLU A 1 159 ? -3.276 20.009 -7.082 1.00 73.44 159 GLU A CA 1
ATOM 1214 C C . GLU A 1 159 ? -3.591 21.173 -6.121 1.00 73.44 159 GLU A C 1
ATOM 1216 O O . GLU A 1 159 ? -4.720 21.296 -5.635 1.00 73.44 159 GLU A O 1
ATOM 1221 N N . PRO A 1 160 ? -2.629 22.083 -5.871 1.00 65.69 160 PRO A N 1
ATOM 1222 C CA . PRO A 1 160 ? -2.829 23.214 -4.960 1.00 65.69 160 PRO A CA 1
ATOM 1223 C C . PRO A 1 160 ? -3.978 24.152 -5.366 1.00 65.69 160 PRO A C 1
ATOM 1225 O O . PRO A 1 160 ? -4.555 24.849 -4.528 1.00 65.69 160 PRO A O 1
ATOM 1228 N N . ALA A 1 161 ? -4.300 24.219 -6.661 1.00 64.50 161 ALA A N 1
ATOM 1229 C CA . ALA A 1 161 ? -5.298 25.133 -7.195 1.00 64.50 161 ALA A CA 1
ATOM 1230 C C . ALA A 1 161 ? -6.716 24.547 -7.067 1.00 64.50 161 ALA A C 1
ATOM 1232 O O . ALA A 1 161 ? -7.078 23.600 -7.757 1.00 64.50 161 ALA A O 1
ATOM 1233 N N . GLY A 1 162 ? -7.550 25.150 -6.212 1.00 57.88 162 GLY A N 1
ATOM 1234 C CA . GLY A 1 162 ? -8.960 24.759 -6.052 1.00 57.88 162 GLY A CA 1
ATOM 1235 C C . GLY A 1 162 ? -9.215 23.653 -5.023 1.00 57.88 162 GLY A C 1
ATOM 1236 O O . GLY A 1 162 ? -10.299 23.066 -5.018 1.00 57.88 162 GLY A O 1
ATOM 1237 N N . PHE A 1 163 ? -8.242 23.390 -4.145 1.00 63.31 163 PHE A N 1
ATOM 1238 C CA . PHE A 1 163 ? -8.295 22.333 -3.140 1.00 63.31 163 PHE A CA 1
ATOM 1239 C C . PHE A 1 163 ? -9.522 22.438 -2.220 1.00 63.31 163 PHE A C 1
ATOM 1241 O O . PHE A 1 163 ? -9.716 23.418 -1.494 1.00 63.31 163 PHE A O 1
ATOM 1248 N N . LYS A 1 164 ? -10.324 21.372 -2.207 1.00 66.75 164 LYS A N 1
ATOM 1249 C CA . LYS A 1 164 ? -11.238 21.050 -1.111 1.00 66.75 164 LYS A CA 1
ATOM 1250 C C . LYS A 1 164 ? -10.581 19.933 -0.309 1.00 66.75 164 LYS A C 1
ATOM 1252 O O . LYS A 1 164 ? -10.106 18.971 -0.899 1.00 66.75 164 LYS A O 1
ATOM 1257 N N . SER A 1 165 ? -10.570 20.066 1.016 1.00 77.88 165 SER A N 1
ATOM 1258 C CA . SER A 1 165 ? -10.015 19.056 1.924 1.00 77.88 165 SER A CA 1
ATOM 1259 C C . SER A 1 165 ? -10.502 17.645 1.577 1.00 77.88 165 SER A C 1
ATOM 1261 O O . SER A 1 165 ? -11.712 17.413 1.524 1.00 77.88 165 SER A O 1
ATOM 1263 N N . LEU A 1 166 ? -9.571 16.698 1.403 1.00 80.81 166 LEU A N 1
ATOM 1264 C CA . LEU A 1 166 ? -9.907 15.283 1.219 1.00 80.81 166 LEU A CA 1
ATOM 1265 C C . LEU A 1 166 ? -10.129 14.540 2.540 1.00 80.81 166 LEU A C 1
ATOM 1267 O O . LEU A 1 166 ? -10.342 13.335 2.522 1.00 80.81 166 LEU A O 1
ATOM 1271 N N . THR A 1 167 ? -10.144 15.211 3.693 1.00 85.69 167 THR A N 1
ATOM 1272 C CA . THR A 1 167 ? -10.337 14.535 4.987 1.00 85.69 167 THR A CA 1
ATOM 1273 C C . THR A 1 167 ? -11.652 13.751 5.045 1.00 85.69 167 THR A C 1
ATOM 1275 O O . THR A 1 167 ? -11.669 12.606 5.494 1.00 85.69 167 THR A O 1
ATOM 1278 N N . ALA A 1 168 ? -12.757 14.340 4.574 1.00 88.62 168 ALA A N 1
ATOM 1279 C CA . ALA A 1 168 ? -14.052 13.660 4.544 1.00 88.62 168 ALA A CA 1
ATOM 1280 C C . ALA A 1 168 ? -14.117 12.544 3.476 1.00 88.62 168 ALA A C 1
ATOM 1282 O O . ALA A 1 168 ? -14.508 11.436 3.841 1.00 88.62 168 ALA A O 1
ATOM 1283 N N . PRO A 1 169 ? -13.693 12.772 2.213 1.00 90.38 169 PRO A N 1
ATOM 1284 C CA . PRO A 1 169 ? -13.532 11.703 1.221 1.00 90.38 169 PRO A CA 1
ATOM 1285 C C . PRO A 1 169 ? -12.648 10.542 1.690 1.00 90.38 169 PRO A C 1
ATOM 1287 O O . PRO A 1 169 ? -13.041 9.390 1.566 1.00 90.38 169 PRO A O 1
ATOM 1290 N N . ALA A 1 170 ? -11.497 10.821 2.304 1.00 91.25 170 ALA A N 1
ATOM 1291 C CA . ALA A 1 170 ? -10.600 9.790 2.818 1.00 91.25 170 ALA A CA 1
ATOM 1292 C C . ALA A 1 170 ? -11.266 8.965 3.928 1.00 91.25 170 ALA A C 1
ATOM 1294 O O . ALA A 1 170 ? -11.171 7.742 3.924 1.00 91.25 170 ALA A O 1
ATOM 1295 N N . LEU A 1 171 ? -11.991 9.603 4.856 1.00 92.81 171 LEU A N 1
ATOM 1296 C CA . LEU A 1 171 ? -12.757 8.880 5.876 1.00 92.81 171 LEU A CA 1
ATOM 1297 C C . LEU A 1 171 ? -13.868 8.011 5.261 1.00 92.81 171 LEU A C 1
ATOM 1299 O O . LEU A 1 171 ? -14.108 6.908 5.748 1.00 92.81 171 LEU A O 1
ATOM 1303 N N . ALA A 1 172 ? -14.538 8.491 4.209 1.00 94.06 172 ALA A N 1
ATOM 1304 C CA . ALA A 1 172 ? -15.535 7.712 3.476 1.00 94.06 172 ALA A CA 1
ATOM 1305 C C . ALA A 1 172 ? -14.897 6.512 2.756 1.00 94.06 172 ALA A C 1
ATOM 1307 O O . ALA A 1 172 ? -15.407 5.402 2.866 1.00 94.06 172 ALA A O 1
ATOM 1308 N N . ALA A 1 173 ? -13.732 6.697 2.137 1.00 95.38 173 ALA A N 1
ATOM 1309 C CA . ALA A 1 173 ? -12.972 5.621 1.511 1.00 95.38 173 ALA A CA 1
ATOM 1310 C C . ALA A 1 173 ? -12.525 4.551 2.526 1.00 95.38 173 ALA A C 1
ATOM 1312 O O . ALA A 1 173 ? -12.703 3.358 2.284 1.00 95.38 173 ALA A O 1
ATOM 1313 N N . TYR A 1 174 ? -12.024 4.953 3.702 1.00 96.50 174 TYR A N 1
ATOM 1314 C CA . TYR A 1 174 ? -11.732 4.012 4.794 1.00 96.50 174 TYR A CA 1
ATOM 1315 C C . TYR A 1 174 ? -12.979 3.245 5.243 1.00 96.50 174 TYR A C 1
ATOM 1317 O O . TYR A 1 174 ? -12.886 2.056 5.542 1.00 96.50 174 TYR A O 1
ATOM 1325 N N . ARG A 1 175 ? -14.142 3.906 5.302 1.00 96.06 175 ARG A N 1
ATOM 1326 C CA . ARG A 1 175 ? -15.415 3.259 5.638 1.00 96.06 175 ARG A CA 1
ATOM 1327 C C . ARG A 1 175 ? -15.808 2.220 4.596 1.00 96.06 175 ARG A C 1
ATOM 1329 O O . ARG A 1 175 ? -16.103 1.096 4.981 1.00 96.06 175 ARG A O 1
ATOM 1336 N N . ALA A 1 176 ? -15.760 2.574 3.314 1.00 96.50 176 ALA A N 1
ATOM 1337 C CA . ALA A 1 176 ? -16.083 1.667 2.219 1.00 96.50 176 ALA A CA 1
ATOM 1338 C C . ALA A 1 176 ? -15.169 0.429 2.231 1.00 96.50 176 ALA A C 1
ATOM 1340 O O . ALA A 1 176 ? -15.651 -0.702 2.180 1.00 96.50 176 ALA A O 1
ATOM 1341 N N . ALA A 1 177 ? -13.858 0.627 2.408 1.00 97.12 177 ALA A N 1
ATOM 1342 C CA . ALA A 1 177 ? -12.909 -0.476 2.540 1.00 97.12 177 ALA A CA 1
ATOM 1343 C C . ALA A 1 177 ? -13.207 -1.358 3.768 1.00 97.12 177 ALA A C 1
ATOM 1345 O O . ALA A 1 177 ? -13.210 -2.586 3.674 1.00 97.12 177 ALA A O 1
ATOM 1346 N N . PHE A 1 178 ? -13.493 -0.743 4.919 1.00 96.31 178 PHE A N 1
ATOM 1347 C CA . PHE A 1 178 ? -13.821 -1.457 6.155 1.00 96.31 178 PHE A CA 1
ATOM 1348 C C . PHE A 1 178 ? -15.105 -2.292 6.029 1.00 96.31 178 PHE A C 1
ATOM 1350 O O . PHE A 1 178 ? -15.135 -3.445 6.456 1.00 96.31 178 PHE A O 1
ATOM 1357 N N . GLU A 1 179 ? -16.153 -1.744 5.412 1.00 95.81 179 GLU A N 1
ATOM 1358 C CA . GLU A 1 179 ? -17.430 -2.435 5.187 1.00 95.81 179 GLU A CA 1
ATOM 1359 C C . GLU A 1 179 ? -17.294 -3.627 4.224 1.00 95.81 179 GLU A C 1
ATOM 1361 O O . GLU A 1 179 ? -18.021 -4.612 4.355 1.00 95.81 179 GLU A O 1
ATOM 1366 N N . LEU A 1 180 ? -16.311 -3.583 3.321 1.00 96.69 180 LEU A N 1
ATOM 1367 C CA . LEU A 1 180 ? -15.925 -4.698 2.452 1.00 96.69 180 LEU A CA 1
ATOM 1368 C C . LEU A 1 180 ? -14.977 -5.713 3.121 1.00 96.69 180 LEU A C 1
ATOM 1370 O O . LEU A 1 180 ? -14.563 -6.679 2.483 1.00 96.69 180 LEU A O 1
ATOM 1374 N N . GLY A 1 181 ? -14.658 -5.535 4.406 1.00 95.19 181 GLY A N 1
ATOM 1375 C CA . GLY A 1 181 ? -13.870 -6.486 5.192 1.00 95.19 181 GLY A CA 1
ATOM 1376 C C . GLY A 1 181 ? -12.362 -6.232 5.199 1.00 95.19 181 GLY A C 1
ATOM 1377 O O . GLY A 1 181 ? -11.611 -7.103 5.640 1.00 95.19 181 GLY A O 1
ATOM 1378 N N . ALA A 1 182 ? -11.899 -5.063 4.749 1.00 96.50 182 ALA A N 1
ATOM 1379 C CA . ALA A 1 182 ? -10.489 -4.709 4.846 1.00 96.50 182 ALA A CA 1
ATOM 1380 C C . ALA A 1 182 ? -10.032 -4.559 6.309 1.00 96.50 182 ALA A C 1
ATOM 1382 O O . ALA A 1 182 ? -10.738 -4.008 7.159 1.00 96.50 182 ALA A O 1
ATOM 1383 N N . LEU A 1 183 ? -8.807 -4.999 6.596 1.00 94.88 183 LEU A N 1
ATOM 1384 C CA . LEU A 1 183 ? -8.160 -4.833 7.895 1.00 94.88 183 LEU A CA 1
ATOM 1385 C C . LEU A 1 183 ? -7.293 -3.572 7.891 1.00 94.88 183 LEU A C 1
ATOM 1387 O O . LEU A 1 183 ? -6.275 -3.509 7.212 1.00 94.88 183 LEU A O 1
ATOM 1391 N N . ILE A 1 184 ? -7.642 -2.583 8.702 1.00 93.81 184 ILE A N 1
ATOM 1392 C CA . ILE A 1 184 ? -6.846 -1.360 8.852 1.00 93.81 184 ILE A CA 1
ATOM 1393 C C . ILE A 1 184 ? -5.929 -1.538 10.075 1.00 93.81 184 ILE A C 1
ATOM 1395 O O . ILE A 1 184 ? -6.414 -1.614 11.201 1.00 93.81 184 ILE A O 1
ATOM 1399 N N . ASP A 1 185 ? -4.611 -1.636 9.868 1.00 82.38 185 ASP A N 1
ATOM 1400 C CA . ASP A 1 185 ? -3.634 -1.994 10.923 1.00 82.38 185 ASP A CA 1
ATOM 1401 C C . ASP A 1 185 ? -3.378 -0.853 11.929 1.00 82.38 185 ASP A C 1
ATOM 1403 O O . ASP A 1 185 ? -3.215 -1.078 13.127 1.00 82.38 185 ASP A O 1
ATOM 1407 N N . LYS A 1 186 ? -3.376 0.405 11.469 1.00 84.31 186 LYS A N 1
ATOM 1408 C CA . LYS A 1 186 ? -3.018 1.574 12.300 1.00 84.31 186 LYS A CA 1
ATOM 1409 C C . LYS A 1 186 ? -4.028 2.709 12.164 1.00 84.31 186 LYS A C 1
ATOM 1411 O O . LYS A 1 186 ? -3.669 3.809 11.732 1.00 84.31 186 LYS A O 1
ATOM 1416 N N . PRO A 1 187 ? -5.303 2.471 12.506 1.00 87.69 187 PRO A N 1
ATOM 1417 C CA . PRO A 1 187 ? -6.302 3.511 12.392 1.00 87.69 187 PRO A CA 1
ATOM 1418 C C . PRO A 1 187 ? -6.018 4.615 13.416 1.00 87.69 187 PRO A C 1
ATOM 1420 O O . PRO A 1 187 ? -5.634 4.354 14.555 1.00 87.69 187 PRO A O 1
ATOM 1423 N N . THR A 1 188 ? -6.228 5.868 13.021 1.00 84.19 188 THR A N 1
ATOM 1424 C CA . THR A 1 188 ? -6.081 7.036 13.902 1.00 84.19 188 THR A CA 1
ATOM 1425 C C . THR A 1 188 ? -7.297 7.950 13.781 1.00 84.19 188 THR A C 1
ATOM 1427 O O . THR A 1 188 ? -8.069 7.861 12.821 1.00 84.19 188 THR A O 1
ATOM 1430 N N . GLY A 1 189 ? -7.512 8.808 14.783 1.00 87.38 189 GLY A N 1
ATOM 1431 C CA . G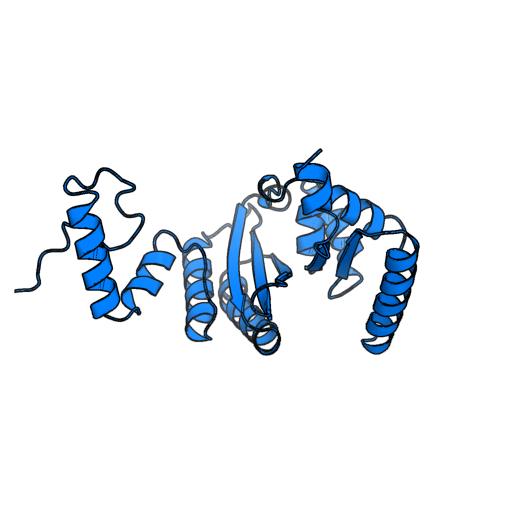LY A 1 189 ? -8.569 9.822 14.769 1.00 87.38 189 GLY A CA 1
ATOM 1432 C C . GLY A 1 189 ? -9.956 9.257 14.434 1.00 87.38 189 GLY A C 1
ATOM 1433 O O . GLY A 1 189 ? -10.442 8.327 15.077 1.00 87.38 189 GLY A O 1
ATOM 1434 N N . ALA A 1 190 ? -10.597 9.820 13.406 1.00 89.56 190 ALA A N 1
ATOM 1435 C CA . ALA A 1 190 ? -11.943 9.425 12.989 1.00 89.56 190 ALA A CA 1
ATOM 1436 C C . ALA A 1 190 ? -12.029 7.981 12.456 1.00 89.56 190 ALA A C 1
ATOM 1438 O O . ALA A 1 190 ? -13.057 7.332 12.648 1.00 89.56 190 ALA A O 1
ATOM 1439 N N . VAL A 1 191 ? -10.958 7.460 11.843 1.00 91.00 191 VAL A N 1
ATOM 1440 C CA . VAL A 1 191 ? -10.904 6.069 11.361 1.00 91.00 191 VAL A CA 1
ATOM 1441 C C . VAL A 1 191 ? -10.858 5.105 12.546 1.00 91.00 191 VAL A C 1
ATOM 1443 O O . VAL A 1 191 ? -11.619 4.142 12.585 1.00 91.00 191 VAL A O 1
ATOM 1446 N N . ALA A 1 192 ? -10.039 5.408 13.563 1.00 89.12 192 ALA A N 1
ATOM 1447 C CA . ALA A 1 192 ? -10.003 4.622 14.799 1.00 89.12 192 ALA A CA 1
ATOM 1448 C C . ALA A 1 192 ? -11.374 4.605 15.468 1.00 89.12 192 ALA A C 1
ATOM 1450 O O . ALA A 1 192 ? -11.895 3.537 15.780 1.00 89.12 192 ALA A O 1
ATOM 1451 N N . LYS A 1 193 ? -11.997 5.780 15.623 1.00 88.25 193 LYS A N 1
ATOM 1452 C CA . LYS A 1 193 ? -13.343 5.893 16.190 1.00 88.25 193 LYS A CA 1
ATOM 1453 C C . LYS A 1 193 ? -14.347 4.990 15.467 1.00 88.25 193 LYS A C 1
ATOM 1455 O O . LYS A 1 193 ? -15.012 4.197 16.125 1.00 88.25 193 LYS A O 1
ATOM 1460 N N . MET A 1 194 ? -14.389 5.054 14.136 1.00 90.12 194 MET A N 1
ATOM 1461 C CA . MET A 1 194 ? -15.272 4.227 13.309 1.00 90.12 194 MET A CA 1
ATOM 1462 C C . MET A 1 194 ? -15.081 2.722 13.554 1.00 90.12 194 MET A C 1
ATOM 1464 O O . MET A 1 194 ? -16.063 2.008 13.742 1.00 90.12 194 MET A O 1
ATOM 1468 N N . MET A 1 195 ? -13.838 2.238 13.570 1.00 89.06 195 MET A N 1
ATOM 1469 C CA . MET A 1 195 ? -13.550 0.811 13.758 1.00 89.06 195 MET A CA 1
ATOM 1470 C C . MET A 1 195 ? -13.821 0.323 15.181 1.00 89.06 195 MET A C 1
ATOM 1472 O O . MET A 1 195 ? -14.271 -0.798 15.394 1.00 89.06 195 MET A O 1
ATOM 1476 N N . PHE A 1 196 ? -13.541 1.152 16.183 1.00 86.62 196 PHE A N 1
ATOM 1477 C CA . PHE A 1 196 ? -13.820 0.789 17.568 1.00 86.62 196 PHE A CA 1
ATOM 1478 C C . PHE A 1 196 ? -15.310 0.805 17.881 1.00 86.62 196 PHE A C 1
ATOM 1480 O O . PHE A 1 196 ? -15.755 0.015 18.707 1.00 86.62 196 PHE A O 1
ATOM 1487 N N . GLU A 1 197 ? -16.087 1.687 17.253 1.00 86.88 197 GLU A N 1
ATOM 1488 C CA . GLU A 1 197 ? -17.539 1.721 17.426 1.00 86.88 197 GLU A CA 1
ATOM 1489 C C . GLU A 1 197 ? -18.219 0.463 16.873 1.00 86.88 197 GLU A C 1
ATOM 1491 O O . GLU A 1 197 ? -19.201 0.017 17.468 1.00 86.88 197 GLU A O 1
ATOM 1496 N N . SER A 1 198 ? -17.673 -0.136 15.809 1.00 86.88 198 SER A N 1
ATOM 1497 C CA . SER A 1 198 ? -18.162 -1.392 15.224 1.00 86.88 198 SER A CA 1
ATOM 1498 C C . SER A 1 198 ? -17.635 -2.656 15.916 1.00 86.88 198 SER A C 1
ATOM 1500 O O . SER A 1 198 ? -18.167 -3.742 15.687 1.00 86.88 198 SER A O 1
ATOM 1502 N N . ALA A 1 199 ? -16.616 -2.538 16.772 1.00 87.00 199 ALA A N 1
ATOM 1503 C CA . ALA A 1 199 ? -16.050 -3.669 17.49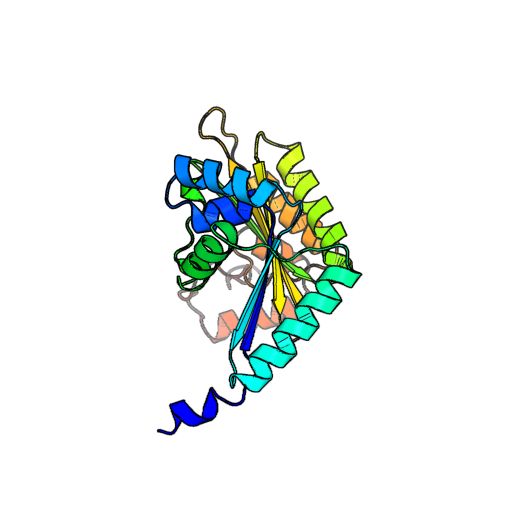7 1.00 87.00 199 ALA A CA 1
ATOM 1504 C C . ALA A 1 199 ? -17.007 -4.233 18.563 1.00 87.00 199 ALA A C 1
ATOM 1506 O O . ALA A 1 199 ? -17.848 -3.521 19.121 1.00 87.00 199 ALA A O 1
ATOM 1507 N N . ASP A 1 200 ? -16.815 -5.513 18.904 1.00 88.25 200 ASP A N 1
ATOM 1508 C CA . ASP A 1 200 ? -17.586 -6.195 19.945 1.00 88.25 200 ASP A CA 1
ATOM 1509 C C . ASP A 1 200 ? -17.607 -5.383 21.265 1.00 88.25 200 ASP A C 1
ATOM 1511 O O . ASP A 1 200 ? -16.550 -4.972 21.766 1.00 88.25 200 ASP A O 1
ATOM 1515 N N . PRO A 1 201 ? -18.786 -5.153 21.877 1.00 87.56 201 PRO A N 1
ATOM 1516 C CA . PRO A 1 201 ? -18.882 -4.392 23.120 1.00 87.56 201 PRO A CA 1
ATOM 1517 C C . PRO A 1 201 ? -18.054 -4.971 24.276 1.00 87.56 201 PRO A C 1
ATOM 1519 O O . PRO A 1 201 ? -17.582 -4.218 25.129 1.00 87.56 201 PRO A O 1
ATOM 1522 N N . GLY A 1 202 ? -17.872 -6.294 24.333 1.00 88.94 202 GLY A N 1
ATOM 1523 C CA . GLY A 1 202 ? -17.017 -6.957 25.317 1.00 88.94 202 GLY A CA 1
ATOM 1524 C C . GLY A 1 202 ? -15.543 -6.612 25.124 1.00 88.94 202 GLY A C 1
ATOM 1525 O O . GLY A 1 202 ? -14.879 -6.230 26.090 1.00 88.94 202 GLY A O 1
ATOM 1526 N N . TYR A 1 203 ? -15.060 -6.651 23.881 1.00 87.88 203 TYR A N 1
ATOM 1527 C CA . TYR A 1 203 ? -13.707 -6.213 23.529 1.00 87.88 203 TYR A CA 1
ATOM 1528 C C . TYR A 1 203 ? -13.453 -4.754 23.938 1.00 87.88 203 TYR A C 1
ATOM 1530 O O . TYR A 1 203 ? -12.456 -4.452 24.599 1.00 87.88 203 TYR A O 1
ATOM 1538 N N . ARG A 1 204 ? -14.398 -3.852 23.640 1.00 86.88 204 ARG A N 1
ATOM 1539 C CA . ARG A 1 204 ? -14.305 -2.432 24.025 1.00 86.88 204 ARG A CA 1
ATOM 1540 C C . ARG A 1 204 ? -14.220 -2.244 25.541 1.00 86.88 204 ARG A C 1
ATOM 1542 O O . ARG A 1 204 ? -13.379 -1.481 26.016 1.00 86.88 204 ARG A O 1
ATOM 1549 N N . ARG A 1 205 ? -15.054 -2.956 26.310 1.00 87.50 205 ARG A N 1
ATOM 1550 C CA . ARG A 1 205 ? -15.022 -2.915 27.784 1.00 87.50 205 ARG A CA 1
ATOM 1551 C C . ARG A 1 205 ? -13.690 -3.408 28.340 1.00 87.50 205 ARG A C 1
ATOM 1553 O O . ARG A 1 205 ? -13.134 -2.768 29.227 1.00 87.50 205 ARG A O 1
ATOM 1560 N N . MET A 1 206 ? -13.162 -4.506 27.804 1.00 89.94 206 MET A N 1
ATOM 1561 C CA . MET A 1 206 ? -11.865 -5.041 28.213 1.00 89.94 206 MET A CA 1
ATOM 1562 C C . MET A 1 206 ? -10.741 -4.022 27.982 1.00 89.94 206 MET A C 1
ATOM 1564 O O . MET A 1 206 ? -9.939 -3.785 28.883 1.00 89.94 206 MET A O 1
ATOM 1568 N N . LEU A 1 207 ? -10.704 -3.374 26.815 1.00 88.00 207 LEU A N 1
ATOM 1569 C CA . LEU A 1 207 ? -9.711 -2.338 26.531 1.00 88.00 207 LEU A CA 1
ATOM 1570 C C . LEU A 1 207 ? -9.833 -1.130 27.465 1.00 88.00 207 LEU A C 1
ATOM 1572 O O . LEU A 1 207 ? -8.816 -0.645 27.960 1.00 88.00 207 LEU A O 1
ATOM 1576 N N . ALA A 1 208 ? -11.053 -0.672 27.752 1.00 84.94 208 ALA A N 1
ATOM 1577 C CA . ALA A 1 208 ? -11.280 0.414 28.704 1.00 84.94 208 ALA A CA 1
ATOM 1578 C C . ALA A 1 208 ? -10.815 0.041 30.125 1.00 84.94 208 ALA A C 1
ATOM 1580 O O . ALA A 1 208 ? -10.170 0.848 30.798 1.00 84.94 208 ALA A O 1
ATOM 1581 N N . MET A 1 209 ? -11.068 -1.198 30.566 1.00 88.62 209 MET A N 1
ATOM 1582 C CA . MET A 1 209 ? -10.559 -1.710 31.843 1.00 88.62 209 MET A CA 1
ATOM 1583 C C . MET A 1 209 ? -9.028 -1.720 31.884 1.00 88.62 209 MET A C 1
ATOM 1585 O O . MET A 1 209 ? -8.445 -1.237 32.855 1.00 88.62 209 MET A O 1
ATOM 1589 N N . LEU A 1 210 ? -8.374 -2.213 30.826 1.00 90.38 210 LEU A N 1
ATOM 1590 C CA . LEU A 1 210 ? -6.914 -2.203 30.719 1.00 90.38 210 LEU A CA 1
ATOM 1591 C C . LEU A 1 210 ? -6.370 -0.768 30.750 1.00 90.38 210 LEU A C 1
ATOM 1593 O O . LEU A 1 210 ? -5.455 -0.483 31.520 1.00 90.38 210 LEU A O 1
ATOM 1597 N N . LYS A 1 211 ? -6.964 0.164 29.992 1.00 86.44 211 LYS A N 1
ATOM 1598 C CA . LYS A 1 211 ? -6.555 1.578 29.996 1.00 86.44 211 LYS A CA 1
ATOM 1599 C C . LYS A 1 211 ? -6.669 2.193 31.388 1.00 86.44 211 LYS A C 1
ATOM 1601 O O . LYS A 1 211 ? -5.732 2.845 31.831 1.00 86.44 211 LYS A O 1
ATOM 1606 N N . LYS A 1 212 ? -7.763 1.935 32.109 1.00 88.50 212 LYS A N 1
ATOM 1607 C CA . LYS A 1 212 ? -7.960 2.415 33.485 1.00 88.50 212 LYS A CA 1
ATOM 1608 C C . LYS A 1 212 ? -6.941 1.829 34.467 1.00 88.50 212 LYS A C 1
ATOM 1610 O O . LYS A 1 212 ? -6.522 2.522 35.388 1.00 88.50 212 LYS A O 1
ATOM 1615 N N . GLN A 1 213 ? -6.548 0.568 34.288 1.00 92.12 213 GLN A N 1
ATOM 1616 C CA . GLN A 1 213 ? -5.588 -0.102 35.165 1.00 92.12 213 GLN A CA 1
ATOM 1617 C C . GLN A 1 213 ? -4.141 0.350 34.917 1.00 92.12 213 GLN A C 1
ATOM 1619 O O . GLN A 1 213 ? -3.394 0.543 35.873 1.00 92.12 213 GLN A O 1
ATOM 1624 N N . PHE A 1 214 ? -3.746 0.506 33.652 1.00 90.75 214 PHE A N 1
ATOM 1625 C CA . PHE A 1 214 ? -2.369 0.837 33.268 1.00 90.75 214 PHE A CA 1
ATOM 1626 C C . PHE A 1 214 ? -2.114 2.339 33.101 1.00 90.75 214 PHE A C 1
ATOM 1628 O O . PHE A 1 214 ? -0.967 2.769 33.175 1.00 90.75 214 PHE A O 1
ATOM 1635 N N . ASP A 1 215 ? -3.160 3.140 32.904 1.00 91.25 215 ASP A N 1
ATOM 1636 C CA . ASP A 1 215 ? -3.081 4.596 32.797 1.00 91.25 215 ASP A CA 1
ATOM 1637 C C . ASP A 1 215 ? -4.273 5.282 33.496 1.00 91.25 215 ASP A C 1
ATOM 1639 O O . ASP A 1 215 ? -5.128 5.901 32.851 1.00 91.25 215 ASP A O 1
ATOM 1643 N N . PRO A 1 216 ? -4.347 5.183 34.836 1.00 87.94 216 PRO A N 1
ATOM 1644 C CA . PRO A 1 216 ? -5.460 5.718 35.622 1.00 87.94 216 PRO A CA 1
ATOM 1645 C C . PRO A 1 216 ? -5.596 7.245 35.539 1.00 87.94 216 PRO A C 1
ATOM 1647 O O . PRO A 1 216 ? -6.659 7.779 35.846 1.00 87.94 216 PRO A O 1
ATOM 1650 N N . HIS A 1 217 ? -4.536 7.951 35.135 1.00 87.75 217 HIS A N 1
ATOM 1651 C CA . HIS A 1 217 ? -4.526 9.406 34.983 1.00 87.75 217 HIS A CA 1
ATOM 1652 C C . HIS A 1 217 ? -4.692 9.865 33.529 1.00 87.75 217 HIS A C 1
ATOM 1654 O O . HIS A 1 217 ? -4.726 11.068 33.282 1.00 87.75 217 HIS A O 1
ATOM 1660 N N . GLY A 1 218 ? -4.802 8.936 32.573 1.00 84.94 218 GLY A N 1
ATOM 1661 C CA . GLY A 1 218 ? -5.018 9.260 31.163 1.00 84.94 218 GLY A CA 1
ATOM 1662 C C . GLY A 1 218 ? -3.849 9.990 30.491 1.00 84.94 218 GLY A C 1
ATOM 1663 O O . GLY A 1 218 ? -4.075 10.719 29.528 1.00 84.94 218 GLY A O 1
ATOM 1664 N N . ILE A 1 219 ? -2.619 9.838 30.992 1.00 87.62 219 ILE A N 1
ATOM 1665 C CA . ILE A 1 219 ? -1.445 10.568 30.486 1.00 87.62 219 ILE A CA 1
ATOM 1666 C C . ILE A 1 219 ? -0.819 9.913 29.247 1.00 87.62 219 ILE A C 1
ATOM 1668 O O . ILE A 1 219 ? -0.110 10.574 28.489 1.00 87.62 219 ILE A O 1
ATOM 1672 N N . LEU A 1 220 ? -1.062 8.619 29.030 1.00 83.81 220 LEU A N 1
ATOM 1673 C CA . LEU A 1 220 ? -0.512 7.860 27.914 1.00 83.81 220 LEU A CA 1
ATOM 1674 C C . LEU A 1 220 ? -1.452 7.959 26.707 1.00 83.81 220 LEU A C 1
ATOM 1676 O O . LEU A 1 220 ? -2.509 7.323 26.680 1.00 83.81 220 LEU A O 1
ATOM 1680 N N . ASN A 1 221 ? -1.028 8.737 25.704 1.00 78.12 221 ASN A N 1
ATOM 1681 C CA . ASN A 1 221 ? -1.686 8.912 24.402 1.00 78.12 221 ASN A CA 1
ATOM 1682 C C . ASN A 1 221 ? -3.211 9.148 24.504 1.00 78.12 221 ASN A C 1
ATOM 1684 O O . ASN A 1 221 ? -3.990 8.331 23.996 1.00 78.12 221 ASN A O 1
ATOM 1688 N N . PRO A 1 222 ? -3.653 10.239 25.160 1.00 75.00 222 PRO A N 1
ATOM 1689 C CA . PRO A 1 222 ? -5.077 10.554 25.283 1.00 75.00 222 PRO A CA 1
ATOM 1690 C C . PRO A 1 222 ? -5.738 10.647 23.898 1.00 75.00 222 PRO A C 1
ATOM 1692 O O . PRO A 1 222 ? -5.182 11.255 22.981 1.00 75.00 222 PRO A O 1
ATOM 1695 N N . GLY A 1 223 ? -6.900 10.007 23.729 1.00 68.88 223 GLY A N 1
ATOM 1696 C CA . GLY A 1 223 ? -7.646 9.985 22.465 1.00 68.88 223 GLY A CA 1
ATOM 1697 C C . GLY A 1 223 ? -7.072 9.110 21.337 1.00 68.88 223 GLY A C 1
ATOM 1698 O O . GLY A 1 223 ? -7.684 9.033 20.271 1.00 68.88 223 GLY A O 1
ATOM 1699 N N . ALA A 1 224 ? -5.935 8.424 21.531 1.00 66.56 224 ALA A N 1
ATOM 1700 C CA . ALA A 1 224 ? -5.384 7.511 20.514 1.00 66.56 224 ALA A CA 1
ATOM 1701 C C . ALA A 1 224 ? -6.250 6.260 20.302 1.00 66.56 224 ALA A C 1
ATOM 1703 O O . ALA A 1 224 ? -6.270 5.683 19.217 1.00 66.56 224 ALA A O 1
ATOM 1704 N N . LEU A 1 225 ? -6.993 5.867 21.333 1.00 64.06 225 LEU A N 1
ATOM 1705 C CA . LEU A 1 225 ? -8.078 4.907 21.241 1.00 64.06 225 LEU A CA 1
ATOM 1706 C C . LEU A 1 225 ? -9.327 5.593 21.809 1.00 64.06 225 LEU A C 1
ATOM 1708 O O . LEU A 1 225 ? -9.209 6.281 22.823 1.00 64.06 225 LEU A O 1
ATOM 1712 N N . PRO A 1 226 ? -10.530 5.375 21.256 1.00 62.12 226 PRO A N 1
ATOM 1713 C CA . PRO A 1 226 ? -11.787 5.879 21.815 1.00 62.12 226 PRO A CA 1
ATOM 1714 C C . PRO A 1 226 ? -12.214 5.076 23.061 1.00 62.12 226 PRO A C 1
ATOM 1716 O O . PRO A 1 226 ? -13.389 4.781 23.270 1.00 62.12 226 PRO A O 1
ATOM 1719 N N . VAL A 1 227 ? -11.239 4.676 23.877 1.00 60.34 227 VAL A N 1
ATOM 1720 C CA . VAL A 1 227 ? -11.404 4.094 25.210 1.00 60.34 227 VAL A CA 1
ATOM 1721 C C . VAL A 1 227 ? -10.782 5.051 26.218 1.00 60.34 227 VAL A C 1
ATOM 1723 O O . VAL A 1 227 ? -9.882 4.696 26.978 1.00 60.34 227 VAL A O 1
ATOM 1726 N N . ASP A 1 228 ? -11.230 6.303 26.196 1.00 58.22 228 ASP A N 1
ATOM 1727 C CA . ASP A 1 228 ? -10.861 7.226 27.255 1.00 58.22 228 ASP A CA 1
ATOM 1728 C C . ASP A 1 228 ? -11.585 6.820 28.549 1.00 58.22 228 ASP A C 1
ATOM 1730 O O . ASP A 1 228 ? -12.779 6.503 28.526 1.00 58.22 228 ASP A O 1
ATOM 1734 N N . PRO A 1 229 ? -10.891 6.843 29.700 1.00 48.03 229 PRO A N 1
ATOM 1735 C CA . PRO A 1 229 ? -11.447 6.435 30.992 1.00 48.03 229 PRO A CA 1
ATOM 1736 C C . PRO A 1 229 ? -12.585 7.345 31.495 1.00 48.03 229 PRO A C 1
ATOM 1738 O O . PRO A 1 229 ? -13.135 7.086 32.561 1.00 48.03 229 PRO A O 1
ATOM 1741 N N . VAL A 1 230 ? -12.927 8.395 30.738 1.00 46.22 230 VAL A N 1
ATOM 1742 C CA . VAL A 1 230 ? -13.953 9.406 31.044 1.00 46.22 230 VAL A CA 1
ATOM 1743 C C . VAL A 1 230 ? -15.217 9.225 30.190 1.00 46.22 230 VAL A C 1
ATOM 1745 O O . VAL A 1 230 ? -16.098 10.076 30.202 1.00 46.22 230 VAL A O 1
ATOM 1748 N N . MET A 1 231 ? -15.347 8.124 29.445 1.00 44.03 231 MET A N 1
ATOM 1749 C CA . MET A 1 231 ? -16.640 7.748 28.868 1.00 44.03 231 MET A CA 1
ATOM 1750 C C . MET A 1 231 ? -17.555 7.327 30.023 1.00 44.03 231 MET A C 1
ATOM 1752 O O . MET A 1 231 ? -17.507 6.180 30.468 1.00 44.03 231 MET A O 1
ATOM 1756 N N . GLU A 1 232 ? -18.294 8.305 30.552 1.00 39.94 232 GLU A N 1
ATOM 1757 C CA . GLU A 1 232 ? -19.312 8.152 31.588 1.00 39.94 232 GLU A CA 1
ATOM 1758 C C . GLU A 1 232 ? -20.151 6.900 31.317 1.00 39.94 232 GLU A C 1
ATOM 1760 O O . GLU A 1 232 ? -20.591 6.657 30.188 1.00 39.94 232 GLU A O 1
ATOM 1765 N N . GLU A 1 233 ? -20.332 6.083 32.357 1.00 34.75 233 GLU A N 1
ATOM 1766 C CA . GLU A 1 233 ? -21.285 4.980 32.314 1.00 34.75 233 GLU A CA 1
ATOM 1767 C C . GLU A 1 233 ? -22.643 5.546 31.873 1.00 34.75 233 GLU A C 1
ATOM 1769 O O . GLU A 1 233 ? -23.087 6.552 32.436 1.00 34.75 233 GLU A O 1
ATOM 1774 N N . PRO A 1 234 ? -23.303 4.960 30.857 1.00 34.94 234 PRO A N 1
ATOM 1775 C CA . PRO A 1 234 ? -24.664 5.360 30.565 1.00 34.94 234 PRO A CA 1
ATOM 1776 C C . PRO A 1 234 ? -25.539 5.030 31.790 1.00 34.94 234 PRO A C 1
ATOM 1778 O O . PRO A 1 234 ? -25.287 4.008 32.438 1.00 34.94 234 PRO A O 1
ATOM 1781 N N . PRO A 1 235 ? -26.521 5.891 32.114 1.00 43.12 235 PRO A N 1
ATOM 1782 C CA . PRO A 1 235 ? -27.386 5.738 33.284 1.00 43.12 235 PRO A CA 1
ATOM 1783 C C . PRO A 1 235 ? -28.199 4.439 33.281 1.00 43.12 235 PRO A C 1
ATOM 1785 O O . PRO A 1 235 ? -28.512 3.924 32.180 1.00 43.12 235 PRO A O 1
#

pLDDT: mean 83.12, std 15.89, range [31.05, 97.69]

Secondary structure (DSSP, 8-state):
-HHHHHTTSS-EEEEEEE-HHHHHHHH-SSHHHHHHHHHHHTTSS-EEEEEEES-HHHHHHHHHHHHHHHHHTT-----SHHHHHHHHHHTS-GGG--GGGTSSEEEEEEEEE-GGGHHHHHHHHHHHHHTTSSEEEEEEEEEETTTTEEEEEEEEEE-STTPPPSHHHHHHHHHHHHHTT-B-SS--HHHHHHHHHHS-HHHHHHHHHHHHHH-TT--SSTTSSS--TT-----

Radius of gyration: 21.05 Å; chains: 1; bounding box: 56×45×56 Å